Protein AF-A0A537P7Q7-F1 (afdb_monomer)

Mean predicted aligned error: 4.42 Å

pLDDT: mean 92.68, std 4.49, range [73.12, 98.38]

Foldseek 3Di:
DCQFLQNCCVVDPHLLVVLLVLLVQLVVCLVVVQLQSNLVSLLVNCLSDVLSLLLLVLLLVSLQVVCVVVVHDSVCSVVVCVVDVSNVSSNVSNNNSLVVCLVVCCVPPVGSCVVVVCVVVVQFDFDDLVVQLVCLCVDDDPDDDDRALSVLLSVLLVLQLVLLVVCVVVVSPSLSSSSNSLQVVSSRGHSFCSNVSSVSSNSSVVSVQVVQVPDPVSVVCCVPVRNVSNVVSVVCVVVPRRSSD

Nearest PDB structures (foldseek):
  7bvg-assembly1_A  TM=4.709E-01  e=7.388E-01  Mycolicibacterium smegmatis MC2 155
  3waq-assembly1_A  TM=3.427E-01  e=7.026E+00  Nitratidesulfovibrio vulgaris str. Hildenborough

Solvent-accessible surface area (backbone atoms only — not comparable to full-atom values): 12437 Å² total; per-residue (Å²): 101,82,60,25,49,61,20,62,53,58,74,47,102,52,65,42,45,58,47,27,50,28,53,48,48,20,56,52,21,54,74,68,69,35,40,56,58,19,10,56,30,27,10,55,27,4,47,76,35,75,68,34,36,49,49,43,55,24,52,52,45,50,55,48,51,57,41,50,76,69,73,50,62,76,86,52,48,67,60,50,38,71,74,31,63,58,53,41,49,20,55,64,36,9,48,44,21,36,52,52,50,24,50,50,35,28,76,75,74,72,37,52,57,49,82,64,60,54,35,50,83,72,72,37,47,84,56,60,46,66,56,44,42,47,53,18,63,66,59,74,54,92,71,72,90,58,80,43,43,47,30,51,10,35,52,32,47,53,51,43,46,49,48,20,51,51,32,39,74,71,69,36,50,28,61,13,50,36,48,38,52,51,48,50,60,55,33,31,33,40,50,78,29,29,34,54,49,44,67,41,33,47,68,53,51,54,50,52,52,55,60,36,57,70,41,72,67,46,32,56,49,47,67,54,48,27,46,54,39,22,54,55,41,48,50,39,44,76,71,65,41,67,38,73,86

Structure (mmCIF, N/CA/C/O backbone):
data_AF-A0A537P7Q7-F1
#
_entry.id   AF-A0A537P7Q7-F1
#
loop_
_atom_site.group_PDB
_atom_site.id
_atom_site.type_symbol
_atom_site.label_atom_id
_atom_site.label_alt_id
_atom_site.label_comp_id
_atom_site.label_asym_id
_atom_site.label_entity_id
_atom_site.label_seq_id
_atom_site.pdbx_PDB_ins_code
_atom_site.Cartn_x
_atom_site.Cartn_y
_atom_site.Cartn_z
_atom_site.occupancy
_atom_site.B_iso_or_equiv
_atom_site.auth_seq_id
_atom_site.auth_comp_id
_atom_site.auth_asym_id
_atom_site.auth_atom_id
_atom_site.pdbx_PDB_model_num
ATOM 1 N N . LEU A 1 1 ? 10.025 11.056 2.351 1.00 78.50 1 LEU A N 1
ATOM 2 C CA . LEU A 1 1 ? 9.103 11.401 1.246 1.00 78.50 1 LEU A CA 1
ATOM 3 C C . LEU A 1 1 ? 9.723 12.471 0.356 1.00 78.50 1 LEU A C 1
ATOM 5 O O . LEU A 1 1 ? 10.132 12.120 -0.735 1.00 78.50 1 LEU A O 1
ATOM 9 N N . LEU A 1 2 ? 9.902 13.707 0.837 1.00 80.88 2 LEU A N 1
ATOM 10 C CA . LEU A 1 2 ? 10.427 14.814 0.015 1.00 80.88 2 LEU A CA 1
ATOM 11 C C . LEU A 1 2 ? 11.933 14.729 -0.296 1.00 80.88 2 LEU A C 1
ATOM 13 O O . LEU A 1 2 ? 12.332 15.018 -1.412 1.00 80.88 2 LEU A O 1
ATOM 17 N N . CYS A 1 3 ? 12.757 14.269 0.651 1.00 83.00 3 CYS A N 1
ATOM 18 C CA . CYS A 1 3 ? 14.218 14.151 0.472 1.00 83.00 3 CYS A CA 1
ATOM 19 C C . CYS A 1 3 ? 14.700 12.689 0.421 1.00 83.00 3 CYS A C 1
ATOM 21 O O . CYS A 1 3 ? 15.820 12.383 0.817 1.00 83.00 3 CYS A O 1
ATOM 23 N N . GLY A 1 4 ? 13.812 11.760 0.054 1.00 87.62 4 GLY A N 1
ATOM 24 C CA . GLY A 1 4 ? 14.139 10.334 -0.019 1.00 87.62 4 GLY A CA 1
ATOM 25 C C . GLY A 1 4 ? 14.563 9.902 -1.425 1.00 87.62 4 GLY A C 1
ATOM 26 O O . GLY A 1 4 ? 14.278 10.621 -2.378 1.00 87.62 4 GLY A O 1
ATOM 27 N N . PRO A 1 5 ? 15.119 8.686 -1.581 1.00 89.69 5 PRO A N 1
ATOM 28 C CA . PRO A 1 5 ? 15.548 8.125 -2.868 1.00 89.69 5 PRO A CA 1
ATOM 29 C C . PRO A 1 5 ? 14.452 8.049 -3.936 1.00 89.69 5 PRO A C 1
ATOM 31 O O . PRO A 1 5 ? 14.734 7.808 -5.096 1.00 89.69 5 PRO A O 1
ATOM 34 N N . PHE A 1 6 ? 13.189 8.242 -3.587 1.00 91.50 6 PHE A N 1
ATOM 35 C CA . PHE A 1 6 ? 12.079 8.143 -4.528 1.00 91.50 6 PHE A CA 1
ATOM 36 C C . PHE A 1 6 ? 11.215 9.406 -4.524 1.00 91.50 6 PHE A C 1
ATOM 38 O O . PHE A 1 6 ? 10.016 9.343 -4.778 1.00 91.50 6 PHE A O 1
ATOM 45 N N . SER A 1 7 ? 11.806 10.554 -4.176 1.00 90.69 7 SER A N 1
ATOM 46 C CA . SER A 1 7 ? 11.107 11.843 -4.113 1.00 90.69 7 SER A CA 1
ATOM 47 C C . SER A 1 7 ? 10.454 12.227 -5.441 1.00 90.69 7 SER A C 1
ATOM 49 O O . SER A 1 7 ? 9.369 12.795 -5.423 1.00 90.69 7 SER A O 1
ATOM 51 N N . PHE A 1 8 ? 11.050 11.851 -6.578 1.00 89.88 8 PHE A N 1
ATOM 52 C CA . PHE A 1 8 ? 10.521 12.14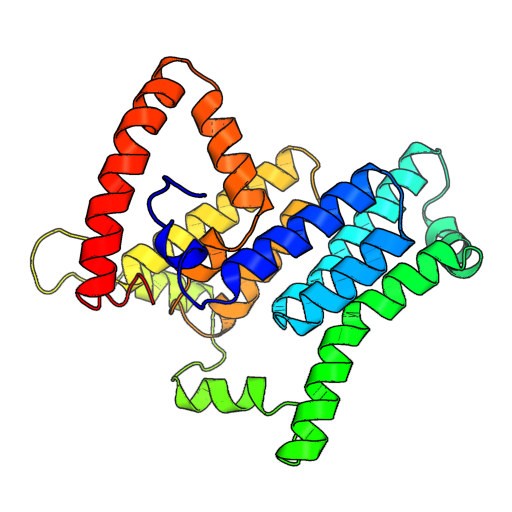2 -7.910 1.00 89.88 8 PHE A CA 1
ATOM 53 C C . PHE A 1 8 ? 9.136 11.523 -8.155 1.00 89.88 8 PHE A C 1
ATOM 55 O O . PHE A 1 8 ? 8.314 12.139 -8.828 1.00 89.88 8 PHE A O 1
ATOM 62 N N . TYR A 1 9 ? 8.805 10.371 -7.549 1.00 89.38 9 TYR A N 1
ATOM 63 C CA . TYR A 1 9 ? 7.431 9.846 -7.592 1.00 89.38 9 TYR A CA 1
ATOM 64 C C . TYR A 1 9 ? 6.427 10.769 -6.893 1.00 89.38 9 TYR A C 1
ATOM 66 O O . TYR A 1 9 ? 5.244 10.744 -7.213 1.00 89.38 9 TYR A O 1
ATOM 74 N N . TYR A 1 10 ? 6.895 11.574 -5.936 1.00 87.94 10 TYR A N 1
ATOM 75 C CA . TYR A 1 10 ? 6.073 12.473 -5.133 1.00 87.94 10 TYR A CA 1
ATOM 76 C C . TYR A 1 10 ? 6.019 13.910 -5.658 1.00 87.94 10 TYR A C 1
ATOM 78 O O . TYR A 1 10 ? 5.146 14.668 -5.243 1.00 87.94 10 TYR A O 1
ATOM 86 N N . THR A 1 11 ? 6.954 14.299 -6.523 1.00 86.81 11 THR A N 1
ATOM 87 C 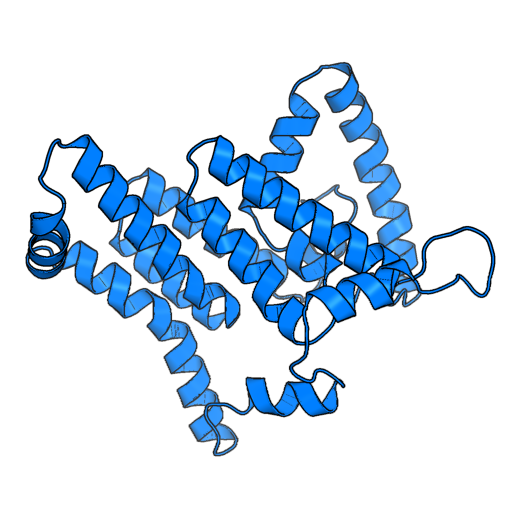CA . THR A 1 11 ? 7.047 15.656 -7.083 1.00 86.81 11 THR A CA 1
ATOM 88 C C . THR A 1 11 ? 6.663 15.732 -8.560 1.00 86.81 11 THR A C 1
ATOM 90 O O . THR A 1 11 ? 6.481 16.828 -9.081 1.00 86.81 11 THR A O 1
ATOM 93 N N . SER A 1 12 ? 6.518 14.591 -9.236 1.00 82.88 12 SER A N 1
ATOM 94 C CA . SER A 1 12 ? 6.020 14.508 -10.614 1.00 82.88 12 SER A CA 1
ATOM 95 C C . SER A 1 12 ? 4.486 14.437 -10.677 1.00 82.88 12 SER A C 1
ATOM 97 O O . SER A 1 12 ? 3.811 14.329 -9.654 1.00 82.88 12 SER A O 1
ATOM 99 N N . VAL A 1 13 ? 3.920 14.477 -11.892 1.00 81.56 13 VAL A N 1
ATOM 100 C CA . VAL A 1 13 ? 2.463 14.436 -12.183 1.00 81.56 13 VAL A CA 1
ATOM 101 C C . VAL A 1 13 ? 1.877 13.019 -12.013 1.00 81.56 13 VAL A C 1
ATOM 103 O O . VAL A 1 13 ? 1.035 12.549 -12.773 1.00 81.56 13 VAL A O 1
ATOM 106 N N . LEU A 1 14 ? 2.387 12.295 -11.027 1.00 85.88 14 LEU A N 1
ATOM 107 C CA . LEU A 1 14 ? 2.051 10.921 -10.712 1.00 85.88 14 LEU A CA 1
ATOM 108 C C . LEU A 1 14 ? 0.973 10.866 -9.610 1.00 85.88 14 LEU A C 1
ATOM 110 O O . LEU A 1 14 ? 0.748 11.832 -8.885 1.00 85.88 14 LEU A O 1
ATOM 114 N N . TRP A 1 15 ? 0.270 9.735 -9.491 1.00 87.75 15 TRP A N 1
ATOM 115 C CA . TRP A 1 15 ? -0.859 9.561 -8.553 1.00 87.75 15 TRP A CA 1
ATOM 116 C C . TRP A 1 15 ? -0.417 9.143 -7.139 1.00 87.75 15 TRP A C 1
ATOM 118 O O . TRP A 1 15 ? -1.209 9.118 -6.196 1.00 87.75 15 TRP A O 1
ATOM 128 N N . GLU A 1 16 ? 0.861 8.820 -6.980 1.00 90.75 16 GLU A N 1
ATOM 129 C CA . GLU A 1 16 ? 1.536 8.380 -5.765 1.00 90.75 16 GLU A CA 1
ATOM 130 C C . GLU A 1 16 ? 1.375 9.347 -4.574 1.00 90.75 16 GLU A C 1
ATOM 132 O O . GLU A 1 16 ? 1.041 8.858 -3.489 1.00 90.75 16 GLU A O 1
ATOM 137 N N . PRO A 1 17 ? 1.530 10.685 -4.717 1.00 92.25 17 PRO A N 1
ATOM 138 C CA . PRO A 1 17 ? 1.297 11.619 -3.616 1.00 92.25 17 PRO A CA 1
ATOM 139 C C . PRO A 1 17 ? -0.143 11.556 -3.108 1.00 92.25 17 PRO A C 1
ATOM 141 O O . PRO A 1 17 ? -0.367 11.498 -1.897 1.00 92.25 17 PRO A O 1
ATOM 144 N N . LEU A 1 18 ? -1.120 11.518 -4.023 1.00 93.62 18 LEU A N 1
ATOM 145 C CA . LEU A 1 18 ? -2.535 11.444 -3.666 1.00 93.62 18 LEU A CA 1
ATOM 146 C C . LEU A 1 18 ? -2.850 10.118 -2.967 1.00 93.62 18 LEU A C 1
ATOM 148 O O . LEU A 1 18 ? -3.528 10.105 -1.941 1.00 93.62 18 LEU A O 1
ATOM 152 N N . PHE A 1 19 ? -2.317 9.008 -3.479 1.00 94.00 19 PHE A N 1
ATOM 153 C CA . PHE A 1 19 ? -2.499 7.689 -2.880 1.00 94.00 19 PHE A CA 1
ATOM 154 C C . PHE A 1 19 ? -1.919 7.617 -1.456 1.00 94.00 19 PHE A C 1
ATOM 156 O O . PHE A 1 19 ? -2.590 7.133 -0.539 1.00 94.00 19 PHE A O 1
ATOM 163 N N . VAL A 1 20 ? -0.712 8.150 -1.233 1.00 94.44 20 VAL A N 1
ATOM 164 C CA . VAL A 1 20 ? -0.082 8.209 0.099 1.00 94.44 20 VAL A CA 1
ATOM 165 C C . VAL A 1 20 ? -0.859 9.115 1.053 1.00 94.44 20 VAL A C 1
ATOM 167 O O . VAL A 1 20 ? -1.074 8.735 2.210 1.00 94.44 20 VAL A O 1
ATOM 170 N N . LEU A 1 21 ? -1.313 10.280 0.582 1.00 95.12 21 LEU A N 1
ATOM 171 C CA . LEU A 1 21 ? -2.133 11.207 1.361 1.00 95.12 21 LEU A CA 1
ATOM 172 C C . LEU A 1 21 ? -3.435 10.540 1.814 1.00 95.12 21 LEU A C 1
ATOM 174 O O . LEU A 1 21 ? -3.704 10.477 3.012 1.00 95.12 21 LEU A O 1
ATOM 178 N N . LEU A 1 22 ? -4.207 9.989 0.875 1.00 96.62 22 LEU A N 1
ATOM 179 C CA . LEU A 1 22 ? -5.500 9.367 1.157 1.00 96.62 22 LEU A CA 1
ATOM 180 C C . LEU A 1 22 ? -5.354 8.143 2.067 1.00 96.62 22 LEU A C 1
ATOM 182 O O . LEU A 1 22 ? -6.105 8.009 3.030 1.00 96.62 22 LEU A O 1
ATOM 186 N N . THR A 1 23 ? -4.337 7.304 1.846 1.00 96.69 23 THR A N 1
ATOM 187 C CA . THR A 1 23 ? -4.025 6.174 2.740 1.00 96.69 23 THR A CA 1
ATOM 188 C C . THR A 1 23 ? -3.738 6.661 4.164 1.00 96.69 23 THR A C 1
ATOM 190 O O . THR A 1 23 ? -4.248 6.104 5.139 1.00 96.69 23 THR A O 1
ATOM 193 N N . SER A 1 24 ? -2.961 7.739 4.302 1.00 96.19 24 SER A N 1
ATOM 194 C CA . SER A 1 24 ? -2.653 8.346 5.603 1.00 96.19 24 SER A CA 1
ATOM 195 C C . SER A 1 24 ? -3.902 8.932 6.268 1.00 96.19 24 SER A C 1
ATOM 197 O O . SER A 1 24 ? -4.099 8.737 7.469 1.00 96.19 24 SER A O 1
ATOM 199 N N . CYS A 1 25 ? -4.779 9.590 5.502 1.00 97.06 25 CYS A N 1
ATOM 200 C CA . CYS A 1 25 ? -6.069 10.092 5.976 1.00 97.06 25 CYS A CA 1
ATOM 201 C C . CYS A 1 25 ? -6.960 8.963 6.504 1.00 97.06 25 CYS A C 1
ATOM 203 O O . CYS A 1 25 ? -7.517 9.105 7.593 1.00 97.06 25 CYS A O 1
ATOM 205 N N . VAL A 1 26 ? -7.041 7.827 5.799 1.00 97.12 26 VAL A N 1
ATOM 206 C CA . VAL A 1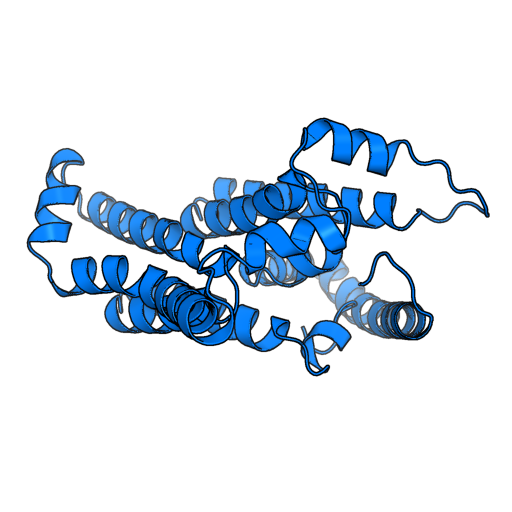 26 ? -7.813 6.660 6.254 1.00 97.12 26 VAL A CA 1
ATOM 207 C C . VAL A 1 26 ? -7.281 6.153 7.592 1.00 97.12 26 VAL A C 1
ATOM 209 O O . VAL A 1 26 ? -8.035 6.084 8.562 1.00 97.12 26 VAL A O 1
ATOM 212 N N . PHE A 1 27 ? -5.982 5.855 7.699 1.00 96.38 27 PHE A N 1
ATOM 213 C CA . PHE A 1 27 ? -5.423 5.334 8.951 1.00 96.38 27 PHE A CA 1
ATOM 214 C C . PHE A 1 27 ? -5.497 6.343 10.105 1.00 96.38 27 PHE A C 1
ATOM 216 O O . PHE A 1 27 ? -5.734 5.950 11.251 1.00 96.38 27 PHE A O 1
ATOM 223 N N . LEU A 1 28 ? -5.366 7.644 9.828 1.00 96.62 28 LEU A N 1
ATOM 224 C CA . LEU A 1 28 ? -5.567 8.695 10.825 1.00 96.62 28 LEU A CA 1
ATOM 225 C C . LEU A 1 28 ? -7.026 8.752 11.305 1.00 96.62 28 LEU A C 1
ATOM 227 O O . LEU A 1 28 ? -7.269 8.848 12.510 1.00 96.62 28 LEU A O 1
ATOM 231 N N . ALA A 1 29 ? -7.993 8.667 10.390 1.00 96.38 29 ALA A N 1
ATOM 232 C CA . ALA A 1 29 ? -9.417 8.651 10.711 1.00 96.38 29 ALA A CA 1
ATOM 233 C C . ALA A 1 29 ? -9.804 7.398 11.514 1.00 96.38 29 ALA A C 1
ATOM 235 O O . ALA A 1 29 ? -10.488 7.512 12.534 1.00 96.38 29 ALA A O 1
ATOM 236 N N . LEU A 1 30 ? -9.275 6.228 11.137 1.00 95.19 30 LEU A N 1
ATOM 237 C CA . LEU A 1 30 ? -9.429 4.975 11.884 1.00 95.19 30 LEU A CA 1
ATOM 238 C C . LEU A 1 30 ? -8.832 5.073 13.295 1.00 95.19 30 LEU A C 1
ATOM 240 O O . LEU A 1 30 ? -9.459 4.638 14.262 1.00 95.19 30 LEU A O 1
ATOM 244 N N . LYS A 1 31 ? -7.659 5.703 13.451 1.00 94.00 31 LYS A N 1
ATOM 245 C CA . LYS A 1 31 ? -7.056 5.961 14.770 1.00 94.00 31 LYS A CA 1
ATOM 246 C C . LYS A 1 31 ? -7.932 6.879 15.630 1.00 94.00 31 LYS A C 1
ATOM 248 O O . LYS A 1 31 ? -8.041 6.663 16.834 1.00 94.00 31 LYS A O 1
ATOM 253 N N . ARG A 1 32 ? -8.582 7.872 15.015 1.00 94.31 32 ARG A N 1
ATOM 254 C CA . ARG A 1 32 ? -9.532 8.797 15.663 1.00 94.31 32 ARG A CA 1
ATOM 255 C C . ARG A 1 32 ? -10.944 8.218 15.832 1.00 94.31 32 ARG A C 1
ATOM 257 O O . ARG A 1 32 ? -11.812 8.925 16.333 1.00 94.31 32 ARG A O 1
ATOM 264 N N . LYS A 1 33 ? -11.187 6.964 15.427 1.00 91.88 33 LYS A N 1
ATOM 265 C CA . LYS A 1 33 ? -12.509 6.306 15.435 1.00 91.88 33 LYS A CA 1
ATOM 266 C C . LYS A 1 33 ? -13.581 7.058 14.631 1.00 91.88 33 LYS A C 1
ATOM 268 O O . LYS A 1 33 ? -14.774 6.885 14.870 1.00 91.88 33 LYS A O 1
ATOM 273 N N . ASN A 1 34 ? -13.167 7.885 13.671 1.00 94.44 34 ASN A N 1
ATOM 274 C CA . ASN A 1 34 ? -14.075 8.575 12.765 1.00 94.44 34 ASN A CA 1
ATOM 275 C C . ASN A 1 34 ? -14.258 7.731 11.498 1.00 94.44 34 ASN A C 1
ATOM 277 O O . ASN A 1 34 ? -13.548 7.901 10.506 1.00 94.44 34 ASN A O 1
ATOM 281 N N . TYR A 1 35 ? -15.202 6.793 11.560 1.00 93.56 35 TYR A N 1
ATOM 282 C CA . TYR A 1 35 ? -15.457 5.841 10.479 1.00 93.56 35 TYR A CA 1
ATOM 283 C C . TYR A 1 35 ? -16.046 6.492 9.225 1.00 93.56 35 TYR A C 1
ATOM 285 O O . TYR A 1 35 ? -15.755 6.036 8.125 1.00 93.56 35 TYR A O 1
ATOM 293 N N . LEU A 1 36 ? -16.791 7.592 9.363 1.00 93.31 36 LEU A N 1
ATOM 294 C CA . LEU A 1 36 ? -17.331 8.320 8.215 1.00 93.31 36 LEU A CA 1
ATOM 295 C C . LEU A 1 36 ? -16.209 8.964 7.392 1.00 93.31 36 LEU A C 1
ATOM 297 O O . LEU A 1 36 ? -16.146 8.776 6.179 1.00 93.31 36 LEU A O 1
ATOM 301 N N . ALA A 1 37 ? -15.281 9.658 8.060 1.00 94.81 37 ALA A N 1
ATOM 302 C CA . ALA A 1 37 ? -14.104 10.218 7.398 1.00 94.81 37 ALA A CA 1
ATOM 303 C C . ALA A 1 37 ? -13.229 9.114 6.783 1.00 94.81 37 ALA A C 1
ATOM 305 O O . ALA A 1 37 ? -12.773 9.259 5.651 1.00 94.81 37 ALA A O 1
ATOM 306 N N . ALA A 1 38 ? -13.052 7.987 7.487 1.00 95.69 38 ALA A N 1
ATOM 307 C CA . ALA A 1 38 ? -12.332 6.833 6.952 1.00 95.69 38 ALA A CA 1
ATOM 308 C C . ALA A 1 38 ? -13.009 6.276 5.690 1.00 95.69 38 ALA A C 1
ATOM 310 O O . ALA A 1 38 ? -12.318 6.000 4.714 1.00 95.69 38 ALA A O 1
ATOM 311 N N . GLY A 1 39 ? -14.340 6.167 5.679 1.00 95.00 39 GLY A N 1
ATOM 312 C CA . GLY A 1 39 ? -15.122 5.735 4.523 1.00 95.00 39 GLY A CA 1
ATOM 313 C C . GLY A 1 39 ? -14.948 6.664 3.322 1.00 95.00 39 GLY A C 1
ATOM 314 O O . GLY A 1 39 ? -14.567 6.202 2.252 1.00 95.00 39 GLY A O 1
ATOM 315 N N . ILE A 1 40 ? -15.137 7.976 3.502 1.00 95.50 40 ILE A N 1
ATOM 316 C CA . ILE A 1 40 ? -14.984 8.967 2.421 1.00 95.50 40 ILE A CA 1
ATOM 317 C C . ILE A 1 40 ? -13.554 8.954 1.863 1.00 95.50 40 ILE A C 1
ATOM 319 O O . ILE A 1 40 ? -13.361 8.895 0.649 1.00 95.50 40 ILE A O 1
ATOM 323 N N . SER A 1 41 ? -12.537 8.954 2.732 1.00 96.75 41 SER A N 1
ATOM 324 C CA . SER A 1 41 ? -11.141 8.852 2.289 1.00 96.75 41 SER A CA 1
ATOM 325 C C . SER A 1 41 ? -10.853 7.523 1.582 1.00 96.75 41 SER A C 1
ATOM 327 O O . SER A 1 41 ? -10.096 7.515 0.616 1.00 96.75 41 SER A O 1
ATOM 329 N N . SER A 1 42 ? -11.477 6.419 2.007 1.00 95.94 42 SER A N 1
ATOM 330 C CA . SER A 1 42 ? -11.340 5.108 1.354 1.00 95.94 42 SER A CA 1
ATOM 331 C C . SER A 1 42 ? -12.000 5.080 -0.023 1.00 95.94 42 SER A C 1
ATOM 333 O O . SER A 1 42 ? -11.425 4.532 -0.960 1.00 95.94 42 SER A O 1
ATOM 335 N N . ALA A 1 43 ? -13.159 5.727 -0.176 1.00 96.12 43 ALA A N 1
ATOM 336 C CA . ALA A 1 43 ? -13.831 5.874 -1.460 1.00 96.12 43 ALA A CA 1
ATOM 337 C C . ALA A 1 43 ? -12.924 6.607 -2.458 1.00 96.12 43 ALA A C 1
ATOM 339 O O . ALA A 1 43 ? -12.631 6.075 -3.526 1.00 96.12 43 ALA A O 1
ATOM 340 N N . LEU A 1 44 ? -12.381 7.766 -2.070 1.00 96.19 44 LEU A N 1
ATOM 341 C CA . LEU A 1 44 ? -11.425 8.513 -2.895 1.00 96.19 44 LEU A CA 1
ATOM 342 C C . LEU A 1 44 ? -10.153 7.700 -3.186 1.00 96.19 44 LEU A C 1
ATOM 344 O O . LEU A 1 44 ? -9.650 7.723 -4.307 1.00 96.19 44 LEU A O 1
ATOM 348 N N . LEU A 1 45 ? -9.648 6.945 -2.203 1.00 96.12 45 LEU A N 1
ATOM 349 C CA . LEU A 1 45 ? -8.468 6.092 -2.371 1.00 96.12 45 LEU A CA 1
ATOM 350 C C . LEU A 1 45 ? -8.708 4.992 -3.416 1.00 96.12 45 LEU A C 1
ATOM 352 O O . LEU A 1 45 ? -7.841 4.743 -4.252 1.00 96.12 45 LEU A O 1
ATOM 356 N N . SER A 1 46 ? -9.885 4.358 -3.382 1.00 95.44 46 SER A N 1
ATOM 357 C CA . SER A 1 46 ? -10.285 3.322 -4.343 1.00 95.44 46 SER A CA 1
ATOM 358 C C . SER A 1 46 ? -10.516 3.869 -5.757 1.00 95.44 46 SER A C 1
ATOM 360 O O . SER A 1 46 ? -10.274 3.154 -6.725 1.00 95.44 46 SER A O 1
ATOM 362 N N . ALA A 1 47 ? -10.924 5.138 -5.881 1.00 92.75 47 ALA A N 1
ATOM 363 C CA . ALA A 1 47 ? -11.020 5.829 -7.167 1.00 92.75 47 ALA A CA 1
ATOM 364 C C . ALA A 1 47 ? -9.634 6.164 -7.741 1.00 92.75 47 ALA A C 1
ATOM 366 O O . ALA A 1 47 ? -9.421 6.048 -8.942 1.00 92.75 47 ALA A O 1
ATOM 367 N N . ALA A 1 48 ? -8.679 6.555 -6.887 1.00 91.25 48 ALA A N 1
ATOM 368 C CA . ALA A 1 48 ? -7.327 6.899 -7.322 1.00 91.25 48 ALA A CA 1
ATOM 369 C C . ALA A 1 48 ? -6.559 5.681 -7.860 1.00 91.25 48 ALA A C 1
ATOM 371 O O . ALA A 1 48 ? -5.794 5.804 -8.816 1.00 91.25 48 ALA A O 1
ATOM 372 N N . ARG A 1 49 ? -6.731 4.503 -7.237 1.00 89.75 49 ARG A N 1
ATOM 373 C CA . ARG A 1 49 ? -6.103 3.244 -7.668 1.00 89.75 49 ARG A CA 1
ATOM 374 C C . ARG A 1 49 ? -6.968 2.030 -7.310 1.00 89.75 49 ARG A C 1
ATOM 376 O O . ARG A 1 49 ? -7.398 1.946 -6.159 1.00 89.75 49 ARG A O 1
ATOM 383 N N . PRO A 1 50 ? -7.077 1.007 -8.187 1.00 90.56 50 PRO A N 1
ATOM 384 C CA . PRO A 1 50 ? -7.820 -0.222 -7.884 1.00 90.56 50 PRO A CA 1
ATOM 385 C C . PRO A 1 50 ? -7.375 -0.917 -6.591 1.00 90.56 50 PRO A C 1
ATOM 387 O O . PRO A 1 50 ? -8.209 -1.350 -5.807 1.00 90.56 50 PRO A O 1
ATOM 390 N N . VAL A 1 51 ? -6.066 -0.943 -6.306 1.00 92.31 51 VAL A N 1
ATOM 391 C CA . VAL A 1 51 ? -5.496 -1.503 -5.061 1.00 92.31 51 VAL A CA 1
ATOM 392 C C . VAL A 1 51 ? -6.047 -0.816 -3.802 1.00 92.31 51 VAL A C 1
ATOM 394 O O . VAL A 1 51 ? -6.145 -1.439 -2.745 1.00 92.31 51 VAL A O 1
ATOM 397 N N . GLY A 1 52 ? -6.449 0.454 -3.909 1.00 93.69 52 GLY A N 1
ATOM 398 C CA . GLY A 1 52 ? -7.028 1.228 -2.816 1.00 93.69 52 GLY A CA 1
ATOM 399 C C . GLY A 1 52 ? -8.290 0.600 -2.225 1.00 93.69 52 GLY A C 1
ATOM 400 O O . GLY A 1 52 ? -8.545 0.783 -1.039 1.00 93.69 52 GLY A O 1
ATOM 401 N N . VAL A 1 53 ? -9.031 -0.208 -2.996 1.00 95.44 53 VAL A N 1
ATOM 402 C CA . VAL A 1 53 ? -10.243 -0.898 -2.520 1.00 95.44 53 VAL A CA 1
ATOM 403 C C . VAL A 1 53 ? -9.973 -1.803 -1.314 1.00 95.44 53 VAL A C 1
ATOM 405 O O . VAL A 1 53 ? -10.811 -1.921 -0.422 1.00 95.44 53 VAL A O 1
ATOM 408 N N . PHE A 1 54 ? -8.776 -2.390 -1.227 1.00 96.38 54 PHE A N 1
ATOM 409 C CA . PHE A 1 54 ? -8.414 -3.320 -0.157 1.00 96.38 54 PHE A CA 1
ATOM 410 C C . PHE A 1 54 ? -8.267 -2.661 1.215 1.00 96.38 54 PHE A C 1
ATOM 412 O O . PHE A 1 54 ? -8.223 -3.362 2.228 1.00 96.38 54 PHE A O 1
ATOM 419 N N . ILE A 1 55 ? -8.255 -1.326 1.285 1.00 96.44 55 ILE A N 1
ATOM 420 C CA . ILE A 1 55 ? -8.273 -0.603 2.559 1.00 96.44 55 ILE A CA 1
ATOM 421 C C . ILE A 1 55 ? -9.538 -0.914 3.379 1.00 96.44 55 ILE A C 1
ATOM 423 O O . ILE A 1 55 ? -9.526 -0.792 4.606 1.00 96.44 55 ILE A O 1
ATOM 427 N N . VAL A 1 56 ? -10.611 -1.394 2.731 1.00 96.38 56 VAL A N 1
ATOM 428 C CA . VAL A 1 56 ? -11.825 -1.865 3.410 1.00 96.38 56 VAL A CA 1
ATOM 429 C C . VAL A 1 56 ? -11.507 -2.955 4.435 1.00 96.38 56 VAL A C 1
ATOM 431 O O . VAL A 1 56 ? -12.049 -2.936 5.540 1.00 96.38 56 VAL A O 1
ATOM 434 N N . PHE A 1 57 ? -10.562 -3.853 4.137 1.00 96.19 57 PHE A N 1
ATOM 435 C CA . PHE A 1 57 ? -10.154 -4.899 5.072 1.00 96.19 57 PHE A CA 1
ATOM 436 C C . PHE A 1 57 ? -9.456 -4.313 6.296 1.00 96.19 57 PHE A C 1
ATOM 438 O O . PHE A 1 57 ? -9.737 -4.732 7.416 1.00 96.19 57 PHE A O 1
ATOM 445 N N . ALA A 1 58 ? -8.609 -3.298 6.110 1.00 95.62 58 ALA A N 1
ATOM 446 C CA . ALA A 1 58 ? -7.973 -2.599 7.222 1.00 95.62 58 ALA A CA 1
ATOM 447 C C . ALA A 1 58 ? -9.010 -1.917 8.131 1.00 95.62 58 ALA A C 1
ATOM 449 O O . ALA A 1 58 ? -8.905 -1.983 9.358 1.00 95.62 58 ALA A O 1
ATOM 450 N N . THR A 1 59 ? -10.045 -1.327 7.529 1.00 95.31 59 THR A N 1
ATOM 451 C CA . THR A 1 59 ? -11.182 -0.728 8.237 1.00 95.31 59 THR A CA 1
ATOM 452 C C . THR A 1 59 ? -11.959 -1.772 9.044 1.00 95.31 59 THR A C 1
ATOM 454 O O . THR A 1 59 ? -12.171 -1.583 10.243 1.00 95.31 59 THR A O 1
ATOM 457 N N . VAL A 1 60 ? -12.322 -2.905 8.433 1.00 95.88 60 VAL A N 1
ATOM 458 C CA . VAL A 1 60 ? -13.052 -3.999 9.102 1.00 95.88 60 VAL A CA 1
ATOM 459 C C . VAL A 1 60 ? -12.228 -4.612 10.234 1.00 95.88 60 VAL A C 1
ATOM 461 O O . VAL A 1 60 ? -12.755 -4.819 11.328 1.00 95.88 60 VAL A O 1
ATOM 464 N N . ILE A 1 61 ? -10.930 -4.845 10.016 1.00 95.56 61 ILE A N 1
ATOM 465 C CA . ILE A 1 61 ? -10.017 -5.346 11.051 1.00 95.56 61 ILE A CA 1
ATOM 466 C C . ILE A 1 61 ? -9.988 -4.382 12.236 1.00 95.56 61 ILE A C 1
ATOM 468 O O . ILE A 1 61 ? -10.138 -4.822 13.374 1.00 95.56 61 ILE A O 1
ATOM 472 N N . ARG A 1 62 ? -9.886 -3.067 12.001 1.00 94.94 62 ARG A N 1
ATOM 473 C CA . ARG A 1 62 ? -9.878 -2.093 13.100 1.00 94.94 62 ARG A CA 1
ATOM 474 C C . ARG A 1 62 ? -11.205 -2.057 13.862 1.00 94.94 62 ARG A C 1
ATOM 476 O O . ARG A 1 62 ? -11.199 -1.982 15.091 1.00 94.94 62 ARG A O 1
ATOM 483 N N . MET A 1 63 ? -12.336 -2.150 13.160 1.00 94.19 63 MET A N 1
ATOM 484 C CA . MET A 1 63 ? -13.656 -2.269 13.794 1.00 94.19 63 MET A CA 1
ATOM 485 C C . MET A 1 63 ? -13.747 -3.528 14.668 1.00 94.19 63 MET A C 1
ATOM 487 O O . MET A 1 63 ? -14.350 -3.497 15.746 1.00 94.19 63 MET A O 1
ATOM 491 N N . PHE A 1 64 ? -13.153 -4.634 14.214 1.00 94.38 64 PHE A N 1
ATOM 492 C CA . PHE A 1 64 ? -13.114 -5.897 14.943 1.00 94.38 64 PHE A CA 1
ATOM 493 C C . PHE A 1 64 ? -12.193 -5.841 16.169 1.00 94.38 64 PHE A C 1
ATOM 495 O O . PHE A 1 64 ? -12.594 -6.275 17.249 1.00 94.38 64 PHE A O 1
ATOM 502 N N . GLU A 1 65 ? -11.003 -5.251 16.045 1.00 92.94 65 GLU A N 1
ATOM 503 C CA . GLU A 1 65 ? -10.100 -4.991 17.173 1.00 92.94 65 GLU A CA 1
ATOM 504 C C . GLU A 1 65 ? -10.800 -4.159 18.251 1.00 92.94 65 GLU A C 1
ATOM 506 O O . GLU A 1 65 ? -10.839 -4.566 19.408 1.00 92.94 65 GLU A O 1
ATOM 511 N N . GLU A 1 66 ? -11.466 -3.061 17.876 1.00 91.56 66 GLU A N 1
ATOM 512 C CA . GLU A 1 66 ? -12.233 -2.252 18.829 1.00 91.56 66 GLU A CA 1
ATOM 513 C C . GLU A 1 66 ? -13.393 -3.045 19.461 1.00 91.56 66 GLU A C 1
ATOM 515 O O . GLU A 1 66 ? -13.773 -2.824 20.614 1.00 91.56 66 GLU A O 1
ATOM 520 N N . HIS A 1 67 ? -14.010 -3.962 18.715 1.00 91.44 67 HIS A N 1
ATOM 521 C CA . HIS A 1 67 ? -15.039 -4.841 19.260 1.00 91.44 67 HIS A CA 1
ATOM 522 C C . HIS A 1 67 ? -14.475 -5.785 20.330 1.00 91.44 67 HIS A C 1
ATOM 524 O O . HIS A 1 67 ? -15.104 -5.951 21.378 1.00 91.44 67 HIS A O 1
ATOM 530 N N . ARG A 1 68 ? -13.282 -6.340 20.096 1.00 91.62 68 ARG A N 1
ATOM 531 C CA . ARG A 1 68 ? -12.559 -7.199 21.042 1.00 91.62 68 ARG A CA 1
ATOM 532 C C . ARG A 1 68 ? -12.041 -6.439 22.261 1.00 91.62 68 ARG A C 1
ATOM 534 O O . ARG A 1 68 ? -12.207 -6.931 23.369 1.00 91.62 68 ARG A O 1
ATOM 541 N N . GLU A 1 69 ? -11.495 -5.236 22.078 1.00 91.06 69 GLU A N 1
ATOM 542 C CA . GLU A 1 69 ? -11.023 -4.354 23.162 1.00 91.06 69 GLU A CA 1
ATOM 543 C C . GLU A 1 69 ? -12.142 -4.034 24.172 1.00 91.06 69 GLU A C 1
ATOM 545 O O . GLU A 1 69 ? -11.884 -3.853 25.357 1.00 91.06 69 GLU A O 1
ATOM 550 N N . ARG A 1 70 ? -13.407 -4.014 23.726 1.00 89.12 70 ARG A N 1
ATOM 551 C CA . ARG A 1 70 ? -14.590 -3.810 24.583 1.00 89.12 70 ARG A CA 1
ATOM 552 C C . ARG A 1 70 ? -15.117 -5.095 25.244 1.00 89.12 70 ARG A C 1
ATOM 554 O O . ARG A 1 70 ? -16.225 -5.075 25.773 1.00 89.12 70 ARG A O 1
ATOM 561 N N . GLY A 1 71 ? -14.391 -6.212 25.157 1.00 88.06 71 GLY A N 1
ATOM 562 C CA . GLY A 1 71 ? -14.763 -7.491 25.776 1.00 88.06 71 GLY A CA 1
ATOM 563 C C . GLY A 1 71 ? -15.989 -8.175 25.160 1.00 88.06 71 GLY A C 1
ATOM 564 O O . GLY A 1 71 ? -16.605 -9.026 25.795 1.00 88.06 71 GLY A O 1
ATOM 565 N N . ARG A 1 72 ? -16.390 -7.799 23.939 1.00 87.81 72 ARG A N 1
ATOM 566 C CA . ARG A 1 72 ? -17.608 -8.326 23.308 1.00 87.81 72 ARG A CA 1
ATOM 567 C C . ARG A 1 72 ? -17.352 -9.658 22.584 1.00 87.81 72 ARG A C 1
ATOM 569 O O . ARG A 1 72 ? -16.258 -9.867 22.049 1.00 87.81 72 ARG A O 1
ATOM 576 N N . PRO A 1 73 ? -18.351 -10.561 22.530 1.00 89.38 73 PRO A N 1
ATOM 577 C CA . PRO A 1 73 ? -18.201 -11.857 21.877 1.00 89.38 73 PRO A CA 1
ATOM 578 C C . PRO A 1 73 ? -18.089 -11.706 20.355 1.00 89.38 73 PRO A C 1
ATOM 580 O O . PRO A 1 73 ? -18.843 -10.947 19.747 1.00 89.38 73 PRO A O 1
ATOM 583 N N . VAL A 1 74 ? -17.206 -12.496 19.732 1.00 88.56 74 VAL A N 1
ATOM 584 C CA . VAL A 1 74 ? -16.923 -12.490 18.275 1.00 88.56 74 VAL A CA 1
ATOM 585 C C . VAL A 1 74 ? -18.189 -12.559 17.433 1.00 88.56 74 VAL A C 1
ATOM 587 O O . VAL A 1 74 ? -18.355 -11.792 16.490 1.00 88.56 74 VAL A O 1
ATOM 590 N N . LEU A 1 75 ? -19.102 -13.449 17.817 1.00 88.88 75 LEU A N 1
ATOM 591 C CA . LEU A 1 75 ? -20.358 -13.714 17.114 1.00 88.88 75 LEU A CA 1
ATOM 592 C C . LEU A 1 75 ? -21.293 -12.495 17.079 1.00 88.88 75 LEU A C 1
ATOM 594 O O . LEU A 1 75 ? -22.167 -12.410 16.223 1.00 88.88 75 LEU A O 1
ATOM 598 N N . SER A 1 76 ? -21.102 -11.518 17.973 1.00 89.94 76 SER A N 1
ATOM 599 C CA . SER A 1 76 ? -21.904 -10.289 17.996 1.00 89.94 76 SER A CA 1
AT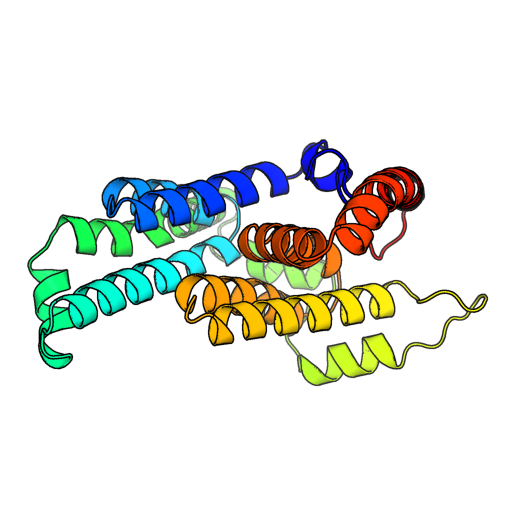OM 600 C C . SER A 1 76 ? -21.377 -9.190 17.066 1.00 89.94 76 SER A C 1
ATOM 602 O O . SER A 1 76 ? -22.034 -8.157 16.905 1.00 89.94 76 SER A O 1
ATOM 604 N N . PHE A 1 77 ? -20.213 -9.387 16.435 1.00 90.81 77 PHE A N 1
ATOM 605 C CA . PHE A 1 77 ? -19.613 -8.397 15.543 1.00 90.81 77 PHE A CA 1
ATOM 606 C C . PHE A 1 77 ? -20.484 -8.076 14.314 1.00 90.81 77 PHE A C 1
ATOM 608 O O . PHE A 1 77 ? -20.789 -6.894 14.137 1.00 90.81 77 PHE A O 1
ATOM 615 N N . PRO A 1 78 ? -20.977 -9.056 13.524 1.00 90.75 78 PRO A N 1
ATOM 616 C CA . PRO A 1 78 ? -21.801 -8.764 12.347 1.00 90.75 78 PRO A CA 1
ATOM 617 C C . PRO A 1 78 ? -23.083 -8.011 12.716 1.00 90.75 78 PRO A C 1
ATOM 619 O O . PRO A 1 78 ? -23.420 -7.000 12.103 1.00 90.75 78 PRO A O 1
ATOM 622 N N . ARG A 1 79 ? -23.746 -8.436 13.801 1.00 89.94 79 ARG A N 1
ATOM 623 C CA . ARG A 1 79 ? -24.944 -7.769 14.327 1.00 89.94 79 ARG A CA 1
ATOM 624 C C . ARG A 1 79 ? -24.664 -6.308 14.690 1.00 89.94 79 ARG A C 1
ATOM 626 O O . ARG A 1 79 ? -25.480 -5.441 14.400 1.00 89.94 79 ARG A O 1
ATOM 633 N N . ARG A 1 80 ? -23.508 -6.011 15.292 1.00 89.31 80 ARG A N 1
ATOM 634 C CA . ARG A 1 80 ? -23.106 -4.634 15.621 1.00 89.31 80 ARG A CA 1
ATOM 635 C C . ARG A 1 80 ? -22.886 -3.787 14.371 1.00 89.31 80 ARG A C 1
ATOM 637 O O . ARG A 1 80 ? -23.291 -2.632 14.387 1.00 89.31 80 ARG A O 1
ATOM 644 N N . VAL A 1 81 ? -22.227 -4.329 13.348 1.00 90.56 81 VAL A N 1
ATOM 645 C CA . VAL A 1 81 ? -21.983 -3.607 12.089 1.00 90.56 81 VAL A CA 1
ATOM 646 C C . VAL A 1 81 ? -23.311 -3.255 11.418 1.00 90.56 81 VAL A C 1
ATOM 648 O O . VAL A 1 81 ? -23.495 -2.112 11.023 1.00 90.56 81 VAL A O 1
ATOM 651 N N . LEU A 1 82 ? -24.266 -4.189 11.389 1.00 90.69 82 LEU A N 1
ATOM 652 C CA . LEU A 1 82 ? -25.603 -3.961 10.827 1.00 90.69 82 LEU A CA 1
ATOM 653 C C . LEU A 1 82 ? -26.431 -2.940 11.627 1.00 90.69 82 LEU A C 1
ATOM 655 O O . LEU A 1 82 ? -27.145 -2.134 11.042 1.00 90.69 82 LEU A O 1
ATOM 659 N N . LEU A 1 83 ? -26.323 -2.942 12.959 1.00 91.00 83 LEU A N 1
ATOM 660 C CA . LEU A 1 83 ? -27.041 -2.006 13.839 1.00 91.00 83 LEU A CA 1
ATOM 661 C C . LEU A 1 83 ? -26.427 -0.596 13.883 1.00 91.00 83 LEU A C 1
ATOM 663 O O . LEU A 1 83 ? -27.021 0.312 14.463 1.00 91.00 83 LEU A O 1
ATOM 667 N N . ARG A 1 84 ? -25.215 -0.411 13.352 1.00 90.31 84 ARG A N 1
ATOM 668 C CA . ARG A 1 84 ? -24.469 0.851 13.407 1.00 90.31 84 ARG A CA 1
ATOM 669 C C . ARG A 1 84 ? -24.310 1.414 11.995 1.00 90.31 84 ARG A C 1
ATOM 671 O O . ARG A 1 84 ? -23.369 1.024 11.299 1.00 90.31 84 ARG A O 1
ATOM 678 N N . PRO A 1 85 ? -25.195 2.336 11.567 1.00 89.38 85 PRO A N 1
ATOM 679 C CA . PRO A 1 85 ? -25.183 2.845 10.198 1.00 89.38 85 PRO A CA 1
ATOM 680 C C . PRO A 1 85 ? -23.859 3.537 9.854 1.00 89.38 85 PRO A C 1
ATOM 682 O O . PRO A 1 85 ? -23.399 3.437 8.725 1.00 89.38 85 PRO A O 1
ATOM 685 N N . ASP A 1 86 ? -23.189 4.149 10.835 1.00 88.44 86 ASP A N 1
ATOM 686 C CA . ASP A 1 86 ? -21.855 4.739 10.696 1.00 88.44 86 ASP A CA 1
ATOM 687 C C . ASP A 1 86 ? -20.796 3.729 10.222 1.00 88.44 86 ASP A C 1
ATOM 689 O O . ASP A 1 86 ? -19.969 4.052 9.369 1.00 88.44 86 ASP A O 1
ATOM 693 N N . LEU A 1 87 ? -20.829 2.498 10.743 1.00 91.38 87 LEU A N 1
ATOM 694 C CA . LEU A 1 87 ? -19.888 1.440 10.360 1.00 91.38 87 LEU A CA 1
ATOM 695 C C . LEU A 1 87 ? -20.253 0.835 9.007 1.00 91.38 87 LEU A C 1
ATOM 697 O O . LEU A 1 87 ? -19.377 0.605 8.174 1.00 91.38 87 LEU A O 1
ATOM 701 N N . LEU A 1 88 ? -21.547 0.595 8.790 1.00 92.31 88 LEU A N 1
ATOM 702 C CA . LEU A 1 88 ? -22.052 0.011 7.554 1.00 92.31 88 LEU A CA 1
ATOM 703 C C . LEU A 1 88 ? -21.763 0.921 6.356 1.00 92.31 88 LEU A C 1
ATOM 705 O O . LEU A 1 88 ? -21.219 0.461 5.355 1.00 92.31 88 LEU A O 1
ATOM 709 N N . VAL A 1 89 ? -22.043 2.222 6.488 1.00 92.19 89 VAL A N 1
ATOM 710 C CA . VAL A 1 89 ? -21.743 3.223 5.457 1.00 92.19 89 VAL A CA 1
ATOM 711 C C . VAL A 1 89 ? -20.249 3.256 5.160 1.00 92.19 89 VAL A C 1
ATOM 713 O O . VAL A 1 89 ? -19.878 3.246 3.993 1.00 92.19 89 VAL A O 1
ATOM 716 N N . ALA A 1 90 ? -19.382 3.224 6.177 1.00 92.44 90 ALA A N 1
ATOM 717 C CA . ALA A 1 90 ? -17.935 3.233 5.966 1.00 92.44 90 ALA A CA 1
ATOM 718 C C . ALA A 1 90 ? -17.435 2.025 5.149 1.00 92.44 90 ALA A C 1
ATOM 720 O O . ALA A 1 90 ? -16.553 2.179 4.306 1.00 92.44 90 ALA A O 1
ATOM 721 N N . ILE A 1 91 ? -18.009 0.838 5.369 1.00 94.12 91 ILE A N 1
ATOM 722 C CA . ILE A 1 91 ? -17.668 -0.377 4.613 1.00 94.12 91 ILE A CA 1
ATOM 723 C C . ILE A 1 91 ? -18.207 -0.293 3.182 1.00 94.12 91 ILE A C 1
ATOM 725 O O . ILE A 1 91 ? -17.464 -0.551 2.237 1.00 94.12 91 ILE A O 1
ATOM 729 N N . LEU A 1 92 ? -19.476 0.089 3.015 1.00 94.12 92 LEU A N 1
ATOM 730 C CA . LEU A 1 92 ? -20.147 0.123 1.712 1.00 94.12 92 LEU A CA 1
ATOM 731 C C . LEU A 1 92 ? -19.629 1.236 0.798 1.00 94.12 92 LEU A C 1
ATOM 733 O O . LEU A 1 92 ? -19.571 1.052 -0.415 1.00 94.12 92 LEU A O 1
ATOM 737 N N . ILE A 1 93 ? -19.229 2.376 1.362 1.00 94.44 93 ILE A N 1
ATOM 738 C CA . ILE A 1 93 ? -18.695 3.497 0.584 1.00 94.44 93 ILE A CA 1
ATOM 739 C C . ILE A 1 93 ? -17.239 3.262 0.166 1.00 94.44 93 ILE A C 1
ATOM 741 O O . ILE A 1 93 ? -16.793 3.817 -0.832 1.00 94.44 93 ILE A O 1
ATOM 745 N N . SER A 1 94 ? -16.496 2.414 0.887 1.00 93.44 94 SER A N 1
ATOM 746 C CA . SER A 1 94 ? -15.086 2.138 0.594 1.00 93.44 94 SER A CA 1
ATOM 747 C C . SER A 1 94 ? -14.829 1.680 -0.854 1.00 93.44 94 SER A C 1
ATOM 749 O O . SER A 1 94 ? -13.881 2.195 -1.439 1.00 93.44 94 SER A O 1
ATOM 751 N N . PRO A 1 95 ? -15.610 0.760 -1.461 1.00 95.25 95 PRO A N 1
ATOM 752 C CA . PRO A 1 95 ? -15.460 0.397 -2.875 1.00 95.25 95 PRO A CA 1
ATOM 753 C C . PRO A 1 95 ? -16.175 1.335 -3.859 1.00 95.25 95 PRO A C 1
ATOM 755 O O . PRO A 1 95 ? -16.031 1.158 -5.068 1.00 95.25 95 PRO A O 1
ATOM 758 N N . ALA A 1 96 ? -16.937 2.329 -3.389 1.00 95.75 96 ALA A N 1
ATOM 759 C CA . ALA A 1 96 ? -17.760 3.168 -4.262 1.00 95.75 96 ALA A CA 1
ATOM 760 C C . ALA A 1 96 ? -16.932 3.958 -5.288 1.00 95.75 96 ALA A C 1
ATOM 762 O O . ALA A 1 96 ? -17.391 4.168 -6.406 1.00 95.75 96 ALA A O 1
ATOM 763 N N . GLY A 1 97 ? -15.702 4.354 -4.945 1.00 94.94 97 GLY A N 1
ATOM 764 C CA . GLY A 1 97 ? -14.813 5.040 -5.884 1.00 94.94 97 GLY A CA 1
ATOM 765 C C . GLY A 1 97 ? -14.353 4.149 -7.038 1.00 94.94 97 GLY A C 1
ATOM 766 O O . GLY A 1 97 ? -14.373 4.584 -8.187 1.00 94.94 97 GLY A O 1
ATOM 767 N N . LEU A 1 98 ? -14.017 2.886 -6.754 1.00 95.44 98 LEU A N 1
ATOM 768 C CA . LEU A 1 98 ? -13.716 1.902 -7.795 1.00 95.44 98 LEU A CA 1
ATOM 769 C C . LEU A 1 98 ? -14.938 1.661 -8.689 1.00 95.44 98 LEU A C 1
ATOM 771 O O . LEU A 1 98 ? -14.801 1.649 -9.907 1.00 95.44 98 LEU A O 1
ATOM 775 N N . PHE A 1 99 ? -16.137 1.525 -8.115 1.00 96.25 99 PHE A N 1
ATOM 776 C CA . PHE A 1 99 ? -17.355 1.352 -8.913 1.00 96.25 99 PHE A CA 1
ATOM 777 C C . PHE A 1 99 ? -17.694 2.581 -9.758 1.00 96.25 99 PHE A C 1
ATOM 779 O O . PHE A 1 99 ? -18.114 2.424 -10.901 1.00 96.25 99 PHE A O 1
ATOM 786 N N . ALA A 1 100 ? -17.455 3.793 -9.253 1.00 96.00 100 ALA A N 1
ATOM 787 C CA . ALA A 1 100 ? -17.592 5.013 -10.043 1.00 96.00 100 ALA A CA 1
ATOM 788 C C . ALA A 1 100 ? -16.603 5.037 -11.222 1.00 96.00 100 ALA A C 1
ATOM 790 O O . ALA A 1 100 ? -16.986 5.385 -12.337 1.00 96.00 100 ALA A O 1
ATOM 791 N N . TYR A 1 101 ? -15.356 4.606 -11.005 1.00 94.75 101 TYR A N 1
ATOM 792 C CA . TYR A 1 101 ? -14.363 4.460 -12.073 1.00 94.75 101 TYR A CA 1
ATOM 793 C C . TYR A 1 101 ? -14.764 3.389 -13.102 1.00 94.75 101 TYR A C 1
ATOM 795 O O . TYR A 1 101 ? -14.687 3.629 -14.304 1.00 94.75 101 TYR A O 1
ATOM 803 N N . MET A 1 102 ? -15.258 2.235 -12.651 1.00 96.62 102 MET A N 1
ATOM 804 C CA . MET A 1 102 ? -15.764 1.170 -13.524 1.00 96.62 102 MET A CA 1
ATOM 805 C C . MET A 1 102 ? -16.967 1.629 -14.354 1.00 96.62 102 MET A C 1
ATOM 807 O O . MET A 1 102 ? -17.030 1.351 -15.549 1.00 96.62 102 MET A O 1
ATOM 811 N N . LEU A 1 103 ? -17.898 2.370 -13.748 1.00 97.19 103 LEU A N 1
ATOM 812 C CA . LEU A 1 103 ? -19.019 2.978 -14.461 1.00 97.19 103 LEU A CA 1
ATOM 813 C C . LEU A 1 103 ? -18.521 3.979 -15.506 1.00 97.19 103 LEU A C 1
ATOM 815 O O . LEU A 1 103 ? -18.985 3.951 -16.641 1.00 97.19 103 LEU A O 1
ATOM 819 N N . HIS A 1 104 ? -17.551 4.825 -15.154 1.00 96.25 104 HIS A N 1
ATOM 820 C CA . HIS A 1 104 ? -16.940 5.752 -16.102 1.00 96.25 104 HIS A CA 1
ATOM 821 C C . HIS A 1 104 ? -16.320 5.016 -17.301 1.00 96.25 104 HIS A C 1
ATOM 823 O O . HIS A 1 104 ? -16.580 5.391 -18.441 1.00 96.25 104 HIS A O 1
ATOM 829 N N . LEU A 1 105 ? -15.571 3.931 -17.073 1.00 96.19 105 LEU A N 1
ATOM 830 C CA . LEU A 1 105 ? -15.012 3.115 -18.156 1.00 96.19 105 LEU A CA 1
ATOM 831 C C . LEU A 1 105 ? -16.092 2.462 -19.022 1.00 96.19 105 LEU A C 1
ATOM 833 O O . LEU A 1 105 ? -15.976 2.465 -20.247 1.00 96.19 105 LEU A O 1
ATOM 837 N N . TYR A 1 106 ? -17.156 1.950 -18.404 1.00 97.44 106 TYR A N 1
ATOM 838 C CA . TYR A 1 106 ? -18.281 1.375 -19.132 1.00 97.44 106 TYR A CA 1
ATOM 839 C C . TYR A 1 106 ? -18.961 2.407 -20.039 1.00 97.44 106 TYR A C 1
ATOM 841 O O . TYR A 1 106 ? -19.226 2.121 -21.200 1.00 97.44 106 TYR A O 1
ATOM 849 N N . LEU A 1 107 ? -19.180 3.628 -19.546 1.00 98.00 107 LEU A N 1
ATOM 850 C CA . LEU A 1 107 ? -19.796 4.700 -20.331 1.00 98.00 107 LEU A CA 1
ATOM 851 C C . LEU A 1 107 ? -18.899 5.198 -21.474 1.00 98.00 107 LEU A C 1
ATOM 853 O O . LEU A 1 107 ? -19.414 5.594 -22.514 1.00 98.00 107 LEU A O 1
ATOM 857 N N . MET A 1 108 ? -17.575 5.189 -21.292 1.00 97.31 108 MET A N 1
ATOM 858 C CA . MET A 1 108 ? -16.630 5.739 -22.274 1.00 97.31 108 MET A CA 1
ATOM 859 C C . MET A 1 108 ? -16.158 4.716 -23.315 1.00 97.31 108 MET A C 1
ATOM 861 O O . MET A 1 108 ? -15.914 5.083 -24.460 1.00 97.31 108 MET A O 1
ATOM 865 N N . VAL A 1 109 ? -15.982 3.451 -22.922 1.00 96.38 109 VAL A N 1
ATOM 866 C CA . VAL A 1 109 ? -15.341 2.407 -23.749 1.00 96.38 109 VAL A CA 1
ATOM 867 C C . VAL A 1 109 ? -16.199 1.135 -23.848 1.00 96.38 109 VAL A C 1
ATOM 869 O O . VAL A 1 109 ? -15.874 0.226 -24.604 1.00 96.38 109 VAL A O 1
ATOM 872 N N . GLY A 1 110 ? -17.317 1.051 -23.119 1.00 96.44 110 GLY A N 1
ATOM 873 C CA . GLY A 1 110 ? -18.227 -0.102 -23.152 1.00 96.44 110 GLY A CA 1
ATOM 874 C C . GLY A 1 110 ? -17.813 -1.275 -22.258 1.00 96.44 110 GLY A C 1
ATOM 875 O O . GLY A 1 110 ? -18.523 -2.277 -22.213 1.00 96.44 110 GLY A O 1
ATOM 876 N N . ASP A 1 111 ? -16.704 -1.163 -21.518 1.00 95.69 111 ASP A N 1
ATOM 877 C CA . ASP A 1 111 ? -16.201 -2.224 -20.639 1.00 95.69 111 ASP A CA 1
ATOM 878 C C . ASP A 1 111 ? -15.734 -1.679 -19.280 1.00 95.69 111 ASP A C 1
ATOM 880 O O . ASP A 1 111 ? -14.736 -0.964 -19.167 1.00 95.69 111 ASP A O 1
ATOM 884 N N . ALA A 1 112 ? -16.439 -2.080 -18.220 1.00 95.56 112 ALA A N 1
ATOM 885 C CA . ALA A 1 112 ? -16.133 -1.729 -16.835 1.00 95.56 112 ALA A CA 1
ATOM 886 C C . ALA A 1 112 ? -14.773 -2.268 -16.344 1.00 95.56 112 ALA A C 1
ATOM 888 O O . ALA A 1 112 ? -14.184 -1.717 -15.413 1.00 95.56 112 ALA A O 1
ATOM 889 N N . PHE A 1 113 ? -14.268 -3.340 -16.959 1.00 95.06 113 PHE A N 1
ATOM 890 C CA . PHE A 1 113 ? -13.022 -4.020 -16.602 1.00 95.06 113 PHE A CA 1
ATOM 891 C C . PHE A 1 113 ? -11.875 -3.734 -17.580 1.00 95.06 113 PHE A C 1
ATOM 893 O O . PHE A 1 113 ? -10.831 -4.390 -17.509 1.00 95.06 113 PHE A O 1
ATOM 900 N N . ALA A 1 114 ? -11.999 -2.710 -18.432 1.00 94.19 114 ALA A N 1
ATOM 901 C CA . ALA A 1 114 ? -10.963 -2.340 -19.397 1.00 94.19 114 ALA A CA 1
ATOM 902 C C . ALA A 1 114 ? -9.571 -2.151 -18.752 1.00 94.19 114 ALA A C 1
ATOM 904 O O . ALA A 1 114 ? -8.554 -2.543 -19.326 1.00 94.19 114 ALA A O 1
ATOM 905 N N . PHE A 1 115 ? -9.507 -1.636 -17.517 1.00 91.56 115 PHE A N 1
ATOM 906 C CA . PHE A 1 115 ? -8.257 -1.454 -16.763 1.00 91.56 115 PHE A CA 1
ATOM 907 C C . PHE A 1 115 ? -7.523 -2.767 -16.418 1.00 91.56 115 PHE A C 1
ATOM 909 O O . PHE A 1 115 ? -6.309 -2.749 -16.195 1.00 91.56 115 PHE A O 1
ATOM 916 N N . VAL A 1 116 ? -8.240 -3.895 -16.369 1.00 91.69 116 VAL A N 1
ATOM 917 C CA . VAL A 1 116 ? -7.673 -5.240 -16.183 1.00 91.69 116 VAL A CA 1
ATOM 918 C C . VAL A 1 116 ? -7.191 -5.787 -17.521 1.00 91.69 116 VAL A C 1
ATOM 920 O O . VAL A 1 116 ? -6.072 -6.285 -17.615 1.00 91.69 116 VAL A O 1
ATOM 923 N N . LEU A 1 117 ? -8.004 -5.663 -18.572 1.00 90.56 117 LEU A N 1
ATOM 924 C CA . LEU A 1 117 ? -7.674 -6.191 -19.898 1.00 90.56 117 LEU A CA 1
ATOM 925 C C . LEU A 1 117 ? -6.467 -5.487 -20.521 1.00 90.56 117 LEU A C 1
ATOM 927 O O . LEU A 1 117 ? -5.598 -6.153 -21.087 1.00 90.56 117 LEU A O 1
ATOM 931 N N . VAL A 1 118 ? -6.365 -4.164 -20.354 1.00 92.25 118 VAL A N 1
ATOM 932 C CA . VAL A 1 118 ? -5.258 -3.368 -20.901 1.00 92.25 118 VAL A CA 1
ATOM 933 C C . VAL A 1 118 ? -3.897 -3.800 -20.346 1.00 92.25 118 VAL A C 1
ATOM 935 O O . VAL A 1 118 ? -2.885 -3.609 -21.011 1.00 92.25 118 VAL A O 1
ATOM 938 N N . GLN A 1 119 ? -3.843 -4.458 -19.179 1.00 90.38 119 GLN A N 1
ATOM 939 C CA . GLN A 1 119 ? -2.591 -4.990 -18.625 1.00 90.38 119 GLN A CA 1
ATOM 940 C C . GLN A 1 119 ? -1.899 -5.963 -19.596 1.00 90.38 119 GLN A C 1
ATOM 942 O O . GLN A 1 119 ? -0.672 -5.961 -19.687 1.00 90.38 119 GLN A O 1
ATOM 947 N N . ARG A 1 120 ? -2.662 -6.718 -20.403 1.00 90.06 120 ARG A N 1
ATOM 948 C CA . ARG A 1 120 ? -2.100 -7.634 -21.411 1.00 90.06 120 ARG A CA 1
ATOM 949 C C . ARG A 1 120 ? -1.283 -6.904 -22.478 1.00 90.06 120 ARG A C 1
ATOM 951 O O . ARG A 1 120 ? -0.264 -7.430 -22.910 1.00 90.06 120 ARG A O 1
ATOM 958 N N . ALA A 1 121 ? -1.677 -5.683 -22.849 1.00 90.62 121 ALA A N 1
ATOM 959 C CA . ALA A 1 121 ? -0.930 -4.854 -23.798 1.00 90.62 121 ALA A CA 1
ATOM 960 C C . ALA A 1 121 ? 0.438 -4.411 -23.245 1.00 90.62 121 ALA A C 1
ATOM 962 O O . ALA A 1 121 ? 1.353 -4.132 -24.010 1.00 90.62 121 ALA A O 1
ATOM 963 N N . PHE A 1 122 ? 0.595 -4.405 -21.918 1.00 86.25 122 PHE A N 1
ATOM 964 C CA . PHE A 1 122 ? 1.854 -4.126 -21.221 1.00 86.25 122 PHE A CA 1
ATOM 965 C C . PHE A 1 122 ? 2.601 -5.405 -20.804 1.00 86.25 122 PHE A C 1
ATOM 967 O O . PHE A 1 122 ? 3.435 -5.366 -19.900 1.00 86.25 122 PHE A O 1
ATOM 974 N N . GLY A 1 123 ? 2.278 -6.557 -21.405 1.00 87.50 123 GLY A N 1
ATOM 975 C CA . GLY A 1 123 ? 2.935 -7.834 -21.107 1.00 87.50 123 GLY A CA 1
ATOM 976 C C . GLY A 1 123 ? 2.671 -8.366 -19.694 1.00 87.50 123 GLY A C 1
ATOM 977 O O . GLY A 1 123 ? 3.400 -9.229 -19.210 1.00 87.50 123 GLY A O 1
ATOM 978 N N . ARG A 1 124 ? 1.646 -7.856 -19.001 1.00 88.19 124 ARG A N 1
ATOM 979 C CA . ARG A 1 124 ? 1.233 -8.339 -17.679 1.00 88.19 124 ARG A CA 1
ATOM 980 C C . ARG A 1 124 ? 0.193 -9.435 -17.847 1.00 88.19 124 ARG A C 1
ATOM 982 O O . ARG A 1 124 ? -0.962 -9.168 -18.179 1.00 88.19 124 ARG A O 1
ATOM 989 N N . VAL A 1 125 ? 0.613 -10.668 -17.597 1.00 88.69 125 VAL A N 1
ATOM 990 C CA . VAL A 1 125 ? -0.239 -11.859 -17.654 1.00 88.69 125 VAL A CA 1
ATOM 991 C C . VAL A 1 125 ? -0.227 -12.513 -16.286 1.00 88.69 125 VAL A C 1
ATOM 993 O O . VAL A 1 125 ? 0.818 -12.610 -15.654 1.00 88.69 125 VAL A O 1
ATOM 996 N N . THR A 1 126 ? -1.392 -12.942 -15.807 1.00 91.12 126 THR A N 1
ATOM 997 C CA . THR A 1 126 ? -1.481 -13.636 -14.523 1.00 91.12 126 THR A CA 1
ATOM 998 C C . THR A 1 126 ? -0.633 -14.906 -14.547 1.00 91.12 126 THR A C 1
ATOM 1000 O O . THR A 1 126 ? -0.766 -15.723 -15.456 1.00 91.12 126 THR A O 1
ATOM 1003 N N . GLY A 1 127 ? 0.214 -15.076 -13.538 1.00 92.56 127 GLY A N 1
ATOM 1004 C CA . GLY A 1 127 ? 1.124 -16.207 -13.422 1.00 92.56 127 GLY A CA 1
ATOM 1005 C C . GLY A 1 127 ? 1.470 -16.527 -11.972 1.00 92.56 127 GLY A C 1
ATOM 1006 O O . GLY A 1 127 ? 0.803 -16.083 -11.036 1.00 92.56 127 GLY A O 1
ATOM 1007 N N . ASN A 1 128 ? 2.512 -17.338 -11.787 1.00 94.50 128 ASN A N 1
ATOM 1008 C CA . ASN A 1 128 ? 2.951 -17.758 -10.463 1.00 94.50 128 ASN A CA 1
ATOM 1009 C C . ASN A 1 128 ? 3.850 -16.677 -9.824 1.00 94.50 128 ASN A C 1
ATOM 1011 O O . ASN A 1 128 ? 4.955 -16.449 -10.318 1.00 94.50 128 ASN A O 1
ATOM 1015 N N . PRO A 1 129 ? 3.446 -16.058 -8.697 1.00 94.38 129 PRO A N 1
ATOM 1016 C CA . PRO A 1 129 ? 4.228 -15.008 -8.041 1.00 94.38 129 PRO A CA 1
ATOM 1017 C C . PRO A 1 129 ? 5.616 -15.474 -7.578 1.00 94.38 129 PRO A C 1
ATOM 1019 O O . PRO A 1 129 ? 6.564 -14.692 -7.597 1.00 94.38 129 PRO A O 1
ATOM 1022 N N . LEU A 1 130 ? 5.757 -16.745 -7.182 1.00 95.19 130 LEU A N 1
ATOM 1023 C CA . LEU A 1 130 ? 7.052 -17.303 -6.781 1.00 95.19 130 LEU A CA 1
ATOM 1024 C C . LEU A 1 130 ? 7.980 -17.488 -7.981 1.00 95.19 130 LEU A C 1
ATOM 1026 O O . LEU A 1 130 ? 9.180 -17.270 -7.851 1.00 95.19 130 LEU A O 1
ATOM 1030 N N . GLN A 1 131 ? 7.419 -17.833 -9.145 1.00 94.75 131 GLN A N 1
ATOM 1031 C CA . GLN A 1 131 ? 8.187 -17.925 -10.382 1.00 94.75 131 GLN A CA 1
ATOM 1032 C C . GLN A 1 131 ? 8.701 -16.547 -10.792 1.00 94.75 131 GLN A C 1
ATOM 1034 O O . GLN A 1 131 ? 9.886 -16.406 -11.046 1.00 94.75 131 GLN A O 1
ATOM 1039 N N . PHE A 1 132 ? 7.862 -15.507 -10.748 1.00 94.44 132 PHE A N 1
ATOM 1040 C CA . PHE A 1 132 ? 8.311 -14.151 -11.078 1.00 94.44 132 PHE A CA 1
ATOM 1041 C C . PHE A 1 132 ? 9.416 -13.641 -10.145 1.00 94.44 132 PHE A C 1
ATOM 1043 O O . PHE A 1 132 ? 10.321 -12.946 -10.599 1.00 94.44 132 PHE A O 1
ATOM 1050 N N . LEU A 1 133 ? 9.373 -13.995 -8.855 1.00 95.12 133 LEU A N 1
ATOM 1051 C CA . LEU A 1 133 ? 10.472 -13.705 -7.929 1.00 95.12 133 LEU A CA 1
ATOM 1052 C C . LEU A 1 133 ? 11.739 -14.480 -8.282 1.00 95.12 133 LEU A C 1
ATOM 1054 O O . LEU A 1 133 ? 12.819 -13.893 -8.281 1.00 95.12 133 LEU A O 1
ATOM 1058 N N . TRP A 1 134 ? 11.612 -15.775 -8.576 1.00 95.06 134 TRP A N 1
ATOM 1059 C CA . TRP A 1 134 ? 12.737 -16.601 -9.002 1.00 95.06 134 TRP A CA 1
ATOM 1060 C C . TRP A 1 134 ? 13.387 -16.037 -10.265 1.00 95.06 134 TRP A C 1
ATOM 1062 O O . TRP A 1 134 ? 14.588 -15.785 -10.267 1.00 95.06 134 TRP A O 1
ATOM 1072 N N . ASP A 1 135 ? 12.590 -15.741 -11.290 1.00 92.56 135 ASP A N 1
ATOM 1073 C CA . ASP A 1 135 ? 13.041 -15.150 -12.548 1.00 92.56 135 ASP A CA 1
ATOM 1074 C C . ASP A 1 135 ? 13.760 -13.820 -12.291 1.00 92.56 135 ASP A C 1
ATOM 1076 O O . ASP A 1 135 ? 14.881 -13.625 -12.754 1.00 92.56 135 ASP A O 1
ATOM 1080 N N . GLY A 1 136 ? 13.176 -12.950 -11.459 1.00 92.56 136 GLY A N 1
ATOM 1081 C CA . GLY A 1 136 ? 13.776 -11.669 -11.093 1.00 92.56 136 GLY A CA 1
ATOM 1082 C C . GLY A 1 136 ? 15.110 -11.786 -10.356 1.00 92.56 136 GLY A C 1
ATOM 1083 O O . GLY A 1 136 ? 15.991 -10.969 -10.591 1.00 92.56 136 GLY A O 1
ATOM 1084 N N . PHE A 1 137 ? 15.294 -12.783 -9.484 1.00 93.75 137 PHE A N 1
ATOM 1085 C CA . PHE A 1 137 ? 16.577 -13.011 -8.803 1.00 93.75 137 PHE A CA 1
ATOM 1086 C C . PHE A 1 137 ? 17.599 -13.755 -9.667 1.00 93.75 137 PHE A C 1
ATOM 1088 O O . PHE A 1 137 ? 18.798 -13.514 -9.531 1.00 93.75 137 PHE A O 1
ATOM 1095 N N . SER A 1 138 ? 17.132 -14.653 -10.535 1.00 92.50 138 SER A N 1
ATOM 1096 C CA . SER A 1 138 ? 17.971 -15.496 -11.394 1.00 92.50 138 SER A CA 1
ATOM 1097 C C . SER A 1 138 ? 18.492 -14.783 -12.641 1.00 92.50 138 SER A C 1
ATOM 1099 O O . SER A 1 138 ? 19.371 -15.309 -13.322 1.00 92.50 138 SER A O 1
ATOM 1101 N N . GLU A 1 139 ? 17.988 -13.584 -12.937 1.00 87.31 139 GLU A N 1
ATOM 1102 C CA . GLU A 1 139 ? 18.466 -12.792 -14.060 1.00 87.31 139 GLU A CA 1
ATOM 1103 C C . GLU A 1 139 ? 19.939 -12.406 -13.873 1.00 87.31 139 GLU A C 1
ATOM 1105 O O . GLU A 1 139 ? 20.328 -11.771 -12.893 1.00 87.31 139 GLU A O 1
ATOM 1110 N N . THR A 1 140 ? 20.780 -12.798 -14.825 1.00 82.50 140 THR A N 1
ATOM 1111 C CA . THR A 1 140 ? 22.213 -12.507 -14.795 1.00 82.50 140 THR A CA 1
ATOM 1112 C C . THR A 1 140 ? 22.489 -11.138 -15.418 1.00 82.50 140 THR A C 1
ATOM 1114 O O . THR A 1 140 ? 22.118 -10.932 -16.578 1.00 82.50 140 THR A O 1
ATOM 1117 N N . PRO A 1 141 ? 23.175 -10.213 -14.719 1.00 82.06 141 PRO A N 1
ATOM 1118 C CA . PRO A 1 141 ? 23.574 -8.938 -15.302 1.00 82.06 141 PRO A CA 1
ATOM 1119 C C . PRO A 1 141 ? 24.446 -9.156 -16.543 1.00 82.06 141 PRO A C 1
ATOM 1121 O O . PRO A 1 141 ? 25.493 -9.797 -16.475 1.00 82.06 141 PRO A O 1
ATOM 1124 N N . THR A 1 142 ? 24.027 -8.615 -17.686 1.00 74.31 142 THR A N 1
ATOM 1125 C CA . THR A 1 142 ? 24.802 -8.691 -18.937 1.00 74.31 142 THR A CA 1
ATOM 1126 C C . THR A 1 142 ? 25.971 -7.706 -18.956 1.00 74.31 142 THR A C 1
ATOM 1128 O O . THR A 1 142 ? 26.943 -7.911 -19.679 1.00 74.31 142 THR A O 1
ATOM 1131 N N . THR A 1 143 ? 25.904 -6.646 -18.143 1.00 73.12 143 THR A N 1
ATOM 1132 C CA . THR A 1 143 ? 26.931 -5.603 -18.047 1.00 73.12 143 THR A CA 1
ATOM 1133 C C . THR A 1 143 ? 27.251 -5.277 -16.587 1.00 73.12 143 THR A C 1
ATOM 1135 O O . THR A 1 143 ? 26.492 -4.579 -15.913 1.00 73.12 143 THR A O 1
ATOM 1138 N N . GLY A 1 144 ? 28.411 -5.733 -16.111 1.00 77.38 144 GLY A N 1
ATOM 1139 C CA . GLY A 1 144 ? 28.948 -5.385 -14.792 1.00 77.38 144 GLY A CA 1
ATOM 1140 C C . GLY A 1 144 ? 28.335 -6.158 -13.618 1.00 77.38 144 GLY A C 1
ATOM 1141 O O . GLY A 1 144 ? 27.750 -7.220 -13.788 1.00 77.38 144 GLY A O 1
ATOM 1142 N N . TRP A 1 145 ? 28.517 -5.617 -12.410 1.00 77.06 145 TRP A N 1
ATOM 1143 C CA . TRP A 1 145 ? 28.148 -6.257 -11.134 1.00 77.06 145 TRP A CA 1
ATOM 1144 C C . TRP A 1 145 ? 26.910 -5.638 -10.465 1.00 77.06 145 TRP A C 1
ATOM 1146 O O . TRP A 1 145 ? 26.543 -6.026 -9.358 1.00 77.06 145 TRP A O 1
ATOM 1156 N N . LEU A 1 146 ? 26.300 -4.628 -11.091 1.00 82.69 146 LEU A N 1
ATOM 1157 C CA . LEU A 1 146 ? 25.144 -3.930 -10.531 1.00 82.69 146 LEU A CA 1
ATOM 1158 C C . LEU A 1 146 ? 23.860 -4.740 -10.763 1.00 82.69 146 LEU A C 1
ATOM 1160 O O . LEU A 1 146 ? 23.726 -5.343 -11.830 1.00 82.69 146 LEU A O 1
ATOM 1164 N N . PRO A 1 147 ? 22.902 -4.726 -9.815 1.00 84.56 147 PRO A N 1
ATOM 1165 C CA . PRO A 1 147 ? 21.666 -5.470 -9.991 1.00 84.56 147 PRO A CA 1
ATOM 1166 C C . PRO A 1 147 ? 20.847 -4.973 -11.187 1.00 84.56 147 PRO A C 1
ATOM 1168 O O . PRO A 1 147 ? 20.730 -3.762 -11.408 1.00 84.56 147 PRO A O 1
ATOM 1171 N N . THR A 1 148 ? 20.244 -5.903 -11.928 1.00 89.25 148 THR A N 1
ATOM 1172 C CA . THR A 1 148 ? 19.330 -5.608 -13.038 1.00 89.25 148 THR A CA 1
ATOM 1173 C C . THR A 1 148 ? 18.012 -5.005 -12.539 1.00 89.25 148 THR A C 1
ATOM 1175 O O . THR A 1 148 ? 17.699 -4.996 -11.345 1.00 89.25 148 THR A O 1
ATOM 1178 N N . SER A 1 149 ? 17.196 -4.481 -13.459 1.00 89.06 149 SER A N 1
ATOM 1179 C CA . SER A 1 149 ? 15.911 -3.866 -13.095 1.00 89.06 149 SER A CA 1
ATOM 1180 C C . SER A 1 149 ? 14.913 -4.851 -12.449 1.00 89.06 149 SER A C 1
ATOM 1182 O O . SER A 1 149 ? 14.300 -4.500 -11.431 1.00 89.06 149 SER A O 1
ATOM 1184 N N . PRO A 1 150 ? 14.766 -6.087 -12.961 1.00 91.38 150 PRO A N 1
ATOM 1185 C CA . PRO A 1 150 ? 14.006 -7.139 -12.286 1.00 91.38 150 PRO A CA 1
ATOM 1186 C C . PRO A 1 150 ? 14.580 -7.534 -10.921 1.00 91.38 150 PRO A C 1
ATOM 1188 O O . PRO A 1 150 ? 13.796 -7.689 -9.984 1.00 91.38 150 PRO A O 1
ATOM 1191 N N . GLN A 1 151 ? 15.907 -7.585 -10.749 1.00 92.81 151 GLN A N 1
ATOM 1192 C CA . GLN A 1 151 ? 16.522 -7.845 -9.440 1.00 92.81 151 GLN A CA 1
ATOM 1193 C C . GLN A 1 151 ? 16.163 -6.760 -8.415 1.00 92.81 151 GLN A C 1
ATOM 1195 O O . GLN A 1 151 ? 15.709 -7.077 -7.315 1.00 92.81 151 GLN A O 1
ATOM 1200 N N . TRP A 1 152 ? 16.277 -5.473 -8.772 1.00 92.38 152 TRP A N 1
ATOM 1201 C CA . TRP A 1 152 ? 15.835 -4.361 -7.913 1.00 92.38 152 TRP A CA 1
ATOM 1202 C C . TRP A 1 152 ? 14.358 -4.471 -7.526 1.00 92.38 152 TRP A C 1
ATOM 1204 O O . TRP A 1 152 ? 13.987 -4.238 -6.372 1.00 92.38 152 TRP A O 1
ATOM 1214 N N . SER A 1 153 ? 13.518 -4.864 -8.479 1.00 94.69 153 SER A N 1
ATOM 1215 C CA . SER A 1 153 ? 12.084 -5.053 -8.264 1.00 94.69 153 SER A CA 1
ATOM 1216 C C . SER A 1 153 ? 11.782 -6.248 -7.351 1.00 94.69 153 SER A C 1
ATOM 1218 O O . SER A 1 153 ? 10.919 -6.148 -6.475 1.00 94.69 153 SER A O 1
ATOM 1220 N N . ALA A 1 154 ? 12.528 -7.348 -7.484 1.00 95.56 154 ALA A N 1
ATOM 1221 C CA . ALA A 1 154 ? 12.441 -8.511 -6.605 1.00 95.56 154 ALA A CA 1
ATOM 1222 C C . ALA A 1 154 ? 12.885 -8.167 -5.173 1.00 95.56 154 ALA A C 1
ATOM 1224 O O . ALA A 1 154 ? 12.174 -8.480 -4.213 1.00 95.56 154 ALA A O 1
ATOM 1225 N N . PHE A 1 155 ? 13.995 -7.433 -5.013 1.00 95.38 155 PHE A N 1
ATOM 1226 C CA . PHE A 1 155 ? 14.435 -6.926 -3.708 1.00 95.38 155 PHE A CA 1
ATOM 1227 C C . PHE A 1 155 ? 13.386 -6.017 -3.068 1.00 95.38 155 PHE A C 1
ATOM 1229 O O . PHE A 1 155 ? 13.081 -6.177 -1.885 1.00 95.38 155 PHE A O 1
ATOM 1236 N N . ALA A 1 156 ? 12.789 -5.101 -3.837 1.00 96.06 156 ALA A N 1
ATOM 1237 C CA . ALA A 1 156 ? 11.720 -4.240 -3.343 1.00 96.06 156 ALA A CA 1
ATOM 1238 C C . ALA A 1 156 ? 10.500 -5.054 -2.888 1.00 96.06 156 ALA A C 1
ATOM 1240 O O . ALA A 1 156 ? 9.968 -4.789 -1.808 1.00 96.06 156 ALA A O 1
ATOM 1241 N N . CYS A 1 157 ? 10.096 -6.073 -3.655 1.00 97.12 157 CYS A N 1
ATOM 1242 C CA . CYS A 1 157 ? 9.008 -6.979 -3.287 1.00 97.12 157 CYS A CA 1
ATOM 1243 C C . CYS A 1 157 ? 9.272 -7.656 -1.938 1.00 97.12 157 CYS A C 1
ATOM 1245 O O . CYS A 1 157 ? 8.455 -7.568 -1.019 1.00 97.12 157 CYS A O 1
ATOM 1247 N N . VAL A 1 158 ? 10.431 -8.307 -1.798 1.00 97.62 158 VAL A N 1
ATOM 1248 C CA . VAL A 1 158 ? 10.802 -9.032 -0.574 1.00 97.62 158 VAL A CA 1
ATOM 1249 C C . VAL A 1 158 ? 10.919 -8.075 0.611 1.00 97.62 158 VAL A C 1
ATOM 1251 O O . VAL A 1 158 ? 10.391 -8.366 1.687 1.00 97.62 158 VAL A O 1
ATOM 1254 N N . ALA A 1 159 ? 11.532 -6.905 0.425 1.00 97.50 159 ALA A N 1
ATOM 1255 C CA . ALA A 1 159 ? 11.623 -5.882 1.463 1.00 97.50 159 ALA A CA 1
ATOM 1256 C C . ALA A 1 159 ? 10.232 -5.393 1.899 1.00 97.50 159 ALA A C 1
ATOM 1258 O O . ALA A 1 159 ? 9.951 -5.313 3.095 1.00 97.50 159 ALA A O 1
ATOM 1259 N N . GLY A 1 160 ? 9.332 -5.122 0.950 1.00 97.94 160 GLY A N 1
ATOM 1260 C CA . GLY A 1 160 ? 7.969 -4.677 1.229 1.00 97.94 160 GLY A CA 1
ATOM 1261 C C . GLY A 1 160 ? 7.129 -5.725 1.967 1.00 97.94 160 GLY A C 1
ATOM 1262 O O . GLY A 1 160 ? 6.442 -5.393 2.939 1.00 97.94 160 GLY A O 1
ATOM 1263 N N . LEU A 1 161 ? 7.223 -6.999 1.574 1.00 98.12 161 LEU A N 1
ATOM 1264 C CA . LEU A 1 161 ? 6.566 -8.107 2.277 1.00 98.12 161 LEU A CA 1
ATOM 1265 C C . LEU A 1 161 ? 7.152 -8.315 3.678 1.00 98.12 161 LEU A C 1
ATOM 1267 O O . LEU A 1 161 ? 6.403 -8.511 4.633 1.00 98.12 161 LEU A O 1
ATOM 1271 N N . THR A 1 162 ? 8.470 -8.180 3.832 1.00 98.38 162 THR A N 1
ATOM 1272 C CA . THR A 1 162 ? 9.142 -8.260 5.138 1.00 98.38 162 THR A CA 1
ATOM 1273 C C . THR A 1 162 ? 8.680 -7.134 6.064 1.00 98.38 162 THR A C 1
ATOM 1275 O O . THR A 1 162 ? 8.308 -7.382 7.209 1.00 98.38 162 THR A O 1
ATOM 1278 N N . LEU A 1 163 ? 8.620 -5.893 5.572 1.00 98.31 163 LEU A N 1
ATOM 1279 C CA . LEU A 1 163 ? 8.081 -4.760 6.330 1.00 98.31 163 LEU A CA 1
ATOM 1280 C C . LEU A 1 163 ? 6.600 -4.967 6.688 1.00 98.31 163 LEU A C 1
ATOM 1282 O O . LEU A 1 163 ? 6.189 -4.641 7.802 1.00 98.31 163 LEU A O 1
ATOM 1286 N N . SER A 1 164 ? 5.812 -5.570 5.795 1.00 98.25 164 SER A N 1
ATOM 1287 C CA . SER A 1 164 ? 4.418 -5.943 6.072 1.00 98.25 164 SER A CA 1
ATOM 1288 C C . SER A 1 164 ? 4.321 -7.005 7.177 1.00 98.25 164 SER A C 1
ATOM 1290 O O . SER A 1 164 ? 3.496 -6.881 8.082 1.00 98.25 164 SER A O 1
ATOM 1292 N N . ALA A 1 165 ? 5.213 -7.999 7.185 1.00 98.31 165 ALA A N 1
ATOM 1293 C CA . ALA A 1 165 ? 5.312 -8.982 8.264 1.00 98.31 165 ALA A CA 1
ATOM 1294 C C . ALA A 1 165 ? 5.733 -8.336 9.598 1.00 98.31 165 ALA A C 1
ATOM 1296 O O . ALA A 1 165 ? 5.183 -8.672 10.647 1.00 98.31 165 ALA A O 1
ATOM 1297 N N . ILE A 1 166 ? 6.635 -7.348 9.576 1.00 98.19 166 ILE A N 1
ATOM 1298 C CA . ILE A 1 166 ? 7.008 -6.568 10.769 1.00 98.19 166 ILE A CA 1
ATOM 1299 C C . ILE A 1 166 ? 5.805 -5.778 11.309 1.00 98.19 166 ILE A C 1
ATOM 1301 O O . ILE A 1 166 ? 5.614 -5.722 12.526 1.00 98.19 166 ILE A O 1
ATOM 1305 N N . LEU A 1 167 ? 4.963 -5.194 10.444 1.00 98.00 167 LEU A N 1
ATOM 1306 C CA . LEU A 1 167 ? 3.704 -4.564 10.869 1.00 98.00 167 LEU A CA 1
ATOM 1307 C C . LEU A 1 167 ? 2.778 -5.582 11.551 1.00 98.00 167 LEU A C 1
ATOM 1309 O O . LEU A 1 167 ? 2.249 -5.303 12.629 1.00 98.00 167 LEU A O 1
ATOM 1313 N N . ALA A 1 168 ? 2.624 -6.778 10.975 1.00 97.69 168 ALA A N 1
ATOM 1314 C CA . ALA A 1 168 ? 1.813 -7.842 11.567 1.00 97.69 168 ALA A CA 1
ATOM 1315 C C . ALA A 1 168 ? 2.360 -8.283 12.936 1.00 97.69 168 ALA A C 1
ATOM 1317 O O . ALA A 1 168 ? 1.596 -8.405 13.894 1.00 97.69 168 ALA A O 1
ATOM 1318 N N . TYR A 1 169 ? 3.683 -8.429 13.063 1.00 97.69 169 TYR A N 1
ATOM 1319 C CA . TYR A 1 169 ? 4.352 -8.731 14.332 1.00 97.69 169 TYR A CA 1
ATOM 1320 C C . TYR A 1 169 ? 4.098 -7.649 15.395 1.00 97.69 169 TYR A C 1
ATOM 1322 O O . TYR A 1 169 ? 3.886 -7.952 16.568 1.00 97.69 169 TYR A O 1
ATOM 1330 N N . ARG A 1 170 ? 4.018 -6.377 14.985 1.00 96.31 170 ARG A N 1
ATOM 1331 C CA . ARG A 1 170 ? 3.641 -5.242 15.849 1.00 96.31 170 ARG A CA 1
ATOM 1332 C C . ARG A 1 170 ? 2.132 -5.129 16.107 1.00 96.31 170 ARG A C 1
ATOM 1334 O O . ARG A 1 170 ? 1.691 -4.102 16.622 1.00 96.31 170 ARG A O 1
ATOM 1341 N N . ARG A 1 171 ? 1.344 -6.157 15.767 1.00 95.69 171 ARG A N 1
ATOM 1342 C CA . ARG A 1 171 ? -0.124 -6.206 15.900 1.00 95.69 171 ARG A CA 1
ATOM 1343 C C . ARG A 1 171 ? -0.852 -5.110 15.116 1.00 95.69 171 ARG A C 1
ATOM 1345 O O . ARG A 1 171 ? -1.950 -4.707 15.472 1.00 95.69 171 ARG A O 1
ATOM 1352 N N . GLN A 1 172 ? -0.244 -4.622 14.037 1.00 96.06 172 GLN A N 1
ATOM 1353 C CA . GLN A 1 172 ? -0.824 -3.629 13.134 1.00 96.06 172 GLN A CA 1
ATOM 1354 C C . GLN A 1 172 ? -1.464 -4.320 11.922 1.00 96.06 172 GLN A C 1
ATOM 1356 O O . GLN A 1 172 ? -1.119 -4.043 10.773 1.00 96.06 172 GLN A O 1
ATOM 1361 N N . TYR A 1 173 ? -2.387 -5.251 12.182 1.00 96.81 173 TYR A N 1
ATOM 1362 C CA . TYR A 1 173 ? -2.888 -6.206 11.187 1.00 96.81 173 TYR A CA 1
ATOM 1363 C C . TYR A 1 173 ? -3.555 -5.542 9.978 1.00 96.81 173 TYR A C 1
ATOM 1365 O O . TYR A 1 173 ? -3.318 -5.961 8.849 1.00 96.81 173 TYR A O 1
ATOM 1373 N N . GLY A 1 174 ? -4.333 -4.474 10.189 1.00 96.25 174 GLY A N 1
ATOM 1374 C CA . GLY A 1 174 ? -4.978 -3.749 9.090 1.00 96.25 174 GLY A CA 1
ATOM 1375 C C . GLY A 1 174 ? -3.977 -3.111 8.120 1.00 96.25 174 GLY A C 1
ATOM 1376 O O . GLY A 1 174 ? -4.121 -3.249 6.907 1.00 96.25 174 GLY A O 1
ATOM 1377 N N . MET A 1 175 ? -2.928 -2.467 8.645 1.00 97.31 175 MET A N 1
ATOM 1378 C CA . MET A 1 175 ? -1.849 -1.902 7.822 1.00 97.31 175 MET A CA 1
ATOM 1379 C C . MET A 1 175 ? -1.046 -3.003 7.123 1.00 97.31 175 MET A C 1
ATOM 1381 O O . MET A 1 175 ? -0.767 -2.890 5.934 1.00 97.31 175 MET A O 1
ATOM 1385 N N . ALA A 1 176 ? -0.717 -4.076 7.846 1.00 97.94 176 ALA A N 1
ATOM 1386 C CA . ALA A 1 176 ? 0.038 -5.205 7.314 1.00 97.94 176 ALA A CA 1
ATOM 1387 C C . ALA A 1 176 ? -0.676 -5.876 6.135 1.00 97.94 176 ALA A C 1
ATOM 1389 O O . ALA A 1 176 ? -0.070 -6.075 5.086 1.00 97.94 176 ALA A O 1
ATOM 1390 N N . LEU A 1 177 ? -1.969 -6.183 6.290 1.00 98.00 177 LEU A N 1
ATOM 1391 C CA . LEU A 1 177 ? -2.758 -6.833 5.248 1.00 98.00 177 LEU A CA 1
ATOM 1392 C C . LEU A 1 177 ? -2.928 -5.927 4.026 1.00 98.00 177 LEU A C 1
ATOM 1394 O O . LEU A 1 177 ? -2.754 -6.390 2.903 1.00 98.00 177 LEU A O 1
ATOM 1398 N N . PHE A 1 178 ? -3.221 -4.639 4.231 1.00 97.81 178 PHE A N 1
ATOM 1399 C CA . PHE A 1 178 ? -3.330 -3.678 3.132 1.00 97.81 178 PHE A CA 1
ATOM 1400 C C . PHE A 1 178 ? -2.035 -3.603 2.313 1.00 97.81 178 PHE A C 1
ATOM 1402 O O . PHE A 1 178 ? -2.073 -3.688 1.087 1.00 97.81 178 PHE A O 1
ATOM 1409 N N . CYS A 1 179 ? -0.884 -3.502 2.983 1.00 97.94 179 CYS A N 1
ATOM 1410 C CA . CYS A 1 179 ? 0.411 -3.467 2.311 1.00 97.94 179 CYS A CA 1
ATOM 1411 C C . CYS A 1 179 ? 0.744 -4.787 1.608 1.00 97.94 179 CYS A C 1
ATOM 1413 O O . CYS A 1 179 ? 1.196 -4.760 0.466 1.00 97.94 179 CYS A O 1
ATOM 1415 N N . ALA A 1 180 ? 0.467 -5.930 2.241 1.00 97.88 180 ALA A N 1
ATOM 1416 C CA . ALA A 1 180 ? 0.674 -7.236 1.628 1.00 97.88 180 ALA A CA 1
ATOM 1417 C C . ALA A 1 180 ? -0.166 -7.394 0.352 1.00 97.88 180 ALA A C 1
ATOM 1419 O O . ALA A 1 180 ? 0.376 -7.758 -0.685 1.00 97.88 180 ALA A O 1
ATOM 1420 N N . LEU A 1 181 ? -1.456 -7.043 0.384 1.00 97.06 181 LEU A N 1
ATOM 1421 C CA . LEU A 1 181 ? -2.321 -7.084 -0.799 1.00 97.06 181 LEU A CA 1
ATOM 1422 C C . LEU A 1 181 ? -1.853 -6.114 -1.891 1.00 97.06 181 LEU A C 1
ATOM 1424 O O . LEU A 1 181 ? -1.879 -6.465 -3.069 1.00 97.06 181 LEU A O 1
ATOM 1428 N N . GLY A 1 182 ? -1.370 -4.928 -1.508 1.00 96.00 182 GLY A N 1
ATOM 1429 C CA . GLY A 1 182 ? -0.820 -3.949 -2.446 1.00 96.00 182 GLY A CA 1
ATOM 1430 C C . GLY A 1 182 ? 0.460 -4.389 -3.160 1.00 96.00 182 GLY A C 1
ATOM 1431 O O . GLY A 1 182 ? 0.760 -3.848 -4.219 1.00 96.00 182 GLY A O 1
ATOM 1432 N N . ILE A 1 183 ? 1.178 -5.377 -2.619 1.00 97.12 183 ILE A N 1
ATOM 1433 C CA . ILE A 1 183 ? 2.386 -5.961 -3.223 1.00 97.12 183 ILE A CA 1
ATOM 1434 C C . ILE A 1 183 ? 2.062 -7.268 -3.949 1.00 97.12 183 ILE A C 1
ATOM 1436 O O . ILE A 1 183 ? 2.514 -7.488 -5.069 1.00 97.12 183 ILE A O 1
ATOM 1440 N N . VAL A 1 184 ? 1.255 -8.135 -3.335 1.00 96.25 184 VAL A N 1
ATOM 1441 C CA . VAL A 1 184 ? 0.904 -9.436 -3.911 1.00 96.25 184 VAL A CA 1
ATOM 1442 C C . VAL A 1 184 ? 0.090 -9.259 -5.187 1.00 96.25 184 VAL A C 1
ATOM 1444 O O . VAL A 1 184 ? 0.373 -9.948 -6.157 1.00 96.25 184 VAL A O 1
ATOM 1447 N N . LEU A 1 185 ? -0.868 -8.323 -5.232 1.00 94.19 185 LEU A N 1
ATOM 1448 C CA . LEU A 1 185 ? -1.701 -8.131 -6.423 1.00 94.19 185 LEU A CA 1
ATOM 1449 C C . LEU A 1 185 ? -0.878 -7.838 -7.696 1.00 94.19 185 LEU A C 1
ATOM 1451 O O . LEU A 1 185 ? -1.071 -8.559 -8.674 1.00 94.19 185 LEU A O 1
ATOM 1455 N N . PRO A 1 186 ? 0.037 -6.845 -7.734 1.00 93.56 186 PRO A N 1
ATOM 1456 C CA . PRO A 1 186 ? 0.876 -6.646 -8.914 1.00 93.56 186 PRO A CA 1
ATOM 1457 C C . PRO A 1 186 ? 1.831 -7.822 -9.164 1.00 93.56 186 PRO A C 1
ATOM 1459 O O . PRO A 1 186 ? 2.030 -8.193 -10.323 1.00 93.56 186 PRO A O 1
ATOM 1462 N N . LEU A 1 187 ? 2.339 -8.467 -8.102 1.00 95.25 187 LEU A N 1
ATOM 1463 C CA . LEU A 1 187 ? 3.217 -9.638 -8.209 1.00 95.25 187 LEU A CA 1
ATOM 1464 C C . LEU A 1 187 ? 2.542 -10.829 -8.905 1.00 95.25 187 LEU A C 1
ATOM 1466 O O . LEU A 1 187 ? 3.235 -11.631 -9.516 1.00 95.25 187 LEU A O 1
ATOM 1470 N N . LEU A 1 188 ? 1.208 -10.938 -8.879 1.00 94.25 188 LEU A N 1
ATOM 1471 C CA . LEU A 1 188 ? 0.486 -11.963 -9.645 1.00 94.25 188 LEU A CA 1
ATOM 1472 C C . LEU A 1 188 ? 0.662 -11.820 -11.164 1.00 94.25 188 LEU A C 1
ATOM 1474 O O . LEU A 1 188 ? 0.296 -12.745 -11.884 1.00 94.25 188 LEU A O 1
ATOM 1478 N N . THR A 1 189 ? 1.167 -10.685 -11.659 1.00 91.12 189 THR A N 1
ATOM 1479 C CA . THR A 1 189 ? 1.343 -10.438 -13.099 1.00 91.12 189 THR A CA 1
ATOM 1480 C C . THR A 1 189 ? 2.801 -10.380 -13.541 1.00 91.12 189 THR A C 1
ATOM 1482 O O . THR A 1 189 ? 3.147 -11.028 -14.518 1.00 91.12 189 THR A O 1
ATOM 1485 N N . ASN A 1 190 ? 3.646 -9.591 -12.870 1.00 91.31 190 ASN A N 1
ATOM 1486 C CA . ASN A 1 190 ? 5.102 -9.559 -13.038 1.00 91.31 190 ASN A CA 1
ATOM 1487 C C . ASN A 1 190 ? 5.742 -8.648 -11.968 1.00 91.31 190 ASN A C 1
ATOM 1489 O O . ASN A 1 190 ? 5.070 -8.130 -11.075 1.00 91.31 190 ASN A O 1
ATOM 1493 N N . LEU A 1 191 ? 7.058 -8.438 -12.064 1.00 92.06 191 LEU A N 1
ATOM 1494 C CA . LEU A 1 191 ? 7.820 -7.536 -11.192 1.00 92.06 191 LEU A CA 1
ATOM 1495 C C . LEU A 1 191 ? 7.884 -6.082 -11.691 1.00 92.06 191 LEU A C 1
ATOM 1497 O O . LEU A 1 191 ? 8.490 -5.239 -11.029 1.00 92.06 191 LEU A O 1
ATOM 1501 N N . ALA A 1 192 ? 7.278 -5.750 -12.832 1.00 90.19 192 ALA A N 1
ATOM 1502 C CA . ALA A 1 192 ? 7.376 -4.401 -13.382 1.00 90.19 192 ALA A CA 1
ATOM 1503 C C . ALA A 1 192 ? 6.736 -3.372 -12.435 1.00 90.19 192 ALA A C 1
ATOM 1505 O O . ALA A 1 192 ? 5.650 -3.594 -11.895 1.00 90.19 192 ALA A O 1
ATOM 1506 N N . SER A 1 193 ? 7.396 -2.225 -12.256 1.00 90.88 193 SER A N 1
ATOM 1507 C CA . SER A 1 193 ? 6.989 -1.156 -11.333 1.00 90.88 193 SER A CA 1
ATOM 1508 C C . SER A 1 193 ? 6.918 -1.550 -9.848 1.00 90.88 193 SER A C 1
ATOM 1510 O O . SER A 1 193 ? 6.342 -0.806 -9.049 1.00 90.88 193 SER A O 1
ATOM 1512 N N . MET A 1 194 ? 7.500 -2.681 -9.430 1.00 94.81 194 MET A N 1
ATOM 1513 C CA . MET A 1 194 ? 7.380 -3.151 -8.043 1.00 94.81 194 MET A CA 1
ATOM 1514 C C . MET A 1 194 ? 7.982 -2.177 -7.025 1.00 94.81 194 MET A C 1
ATOM 1516 O O . MET A 1 194 ? 7.396 -1.953 -5.965 1.00 94.81 194 MET A O 1
ATOM 1520 N N . VAL A 1 195 ? 9.103 -1.529 -7.367 1.00 94.50 195 VAL A N 1
ATOM 1521 C CA . VAL A 1 195 ? 9.709 -0.468 -6.544 1.00 94.50 195 VAL A CA 1
ATOM 1522 C C . VAL A 1 195 ? 8.685 0.634 -6.265 1.00 94.50 195 VAL A C 1
ATOM 1524 O O . VAL A 1 195 ? 8.459 1.000 -5.111 1.00 94.50 195 VAL A O 1
ATOM 1527 N N . ARG A 1 196 ? 7.994 1.107 -7.307 1.00 92.81 196 ARG A N 1
ATOM 1528 C CA . ARG A 1 196 ? 6.958 2.140 -7.213 1.00 92.81 196 ARG A CA 1
ATOM 1529 C C . ARG A 1 196 ? 5.762 1.694 -6.372 1.00 92.81 196 ARG A C 1
ATOM 1531 O O . ARG A 1 196 ? 5.277 2.474 -5.553 1.00 92.81 196 ARG A O 1
ATOM 1538 N N . TYR A 1 197 ? 5.304 0.449 -6.528 1.00 93.62 197 TYR A N 1
ATOM 1539 C CA . TYR A 1 197 ? 4.195 -0.086 -5.729 1.00 93.62 197 TYR A CA 1
ATOM 1540 C C . TYR A 1 197 ? 4.537 -0.152 -4.239 1.00 93.62 197 TYR A C 1
ATOM 1542 O O . TYR A 1 197 ? 3.750 0.311 -3.418 1.00 93.62 197 TYR A O 1
ATOM 1550 N N . VAL A 1 198 ? 5.726 -0.649 -3.885 1.00 95.88 198 VAL A N 1
ATOM 1551 C CA . VAL A 1 198 ? 6.179 -0.746 -2.487 1.00 95.88 198 VAL A CA 1
ATOM 1552 C C . VAL A 1 198 ? 6.388 0.639 -1.882 1.00 95.88 198 VAL A C 1
ATOM 1554 O O . VAL A 1 198 ? 5.924 0.913 -0.774 1.00 95.88 198 VAL A O 1
ATOM 1557 N N . VAL A 1 199 ? 7.051 1.533 -2.618 1.00 93.44 199 VAL A N 1
ATOM 1558 C CA . VAL A 1 199 ? 7.319 2.900 -2.167 1.00 93.44 199 VAL A CA 1
ATOM 1559 C C . VAL A 1 199 ? 6.033 3.698 -2.014 1.00 93.44 199 VAL A C 1
ATOM 1561 O O . VAL A 1 199 ? 5.986 4.533 -1.126 1.00 93.44 199 VAL A O 1
ATOM 1564 N N . GLY A 1 200 ? 4.993 3.448 -2.811 1.00 92.38 200 GLY A N 1
ATOM 1565 C CA . GLY A 1 200 ? 3.698 4.125 -2.692 1.00 92.38 200 GLY A CA 1
ATOM 1566 C C . GLY A 1 200 ? 2.870 3.718 -1.465 1.00 92.38 200 GLY A C 1
ATOM 1567 O O . GLY A 1 200 ? 1.851 4.345 -1.180 1.00 92.38 200 GLY A O 1
ATOM 1568 N N . LEU A 1 201 ? 3.269 2.688 -0.712 1.00 95.38 201 LEU A N 1
ATOM 1569 C CA . LEU A 1 201 ? 2.539 2.232 0.471 1.00 95.38 201 LEU A CA 1
ATOM 1570 C C . LEU A 1 201 ? 2.951 3.030 1.713 1.00 95.38 201 LEU A C 1
ATOM 1572 O O . LEU A 1 201 ? 3.931 2.710 2.390 1.00 95.38 201 LEU A O 1
ATOM 1576 N N . ALA A 1 202 ? 2.145 4.038 2.061 1.00 94.31 202 ALA A N 1
ATOM 1577 C CA . ALA A 1 202 ? 2.402 4.944 3.186 1.00 94.31 202 ALA A CA 1
ATOM 1578 C C . ALA A 1 202 ? 2.812 4.244 4.506 1.00 94.31 202 ALA A C 1
ATOM 1580 O O . ALA A 1 202 ? 3.793 4.686 5.115 1.00 94.31 202 ALA A O 1
ATOM 1581 N N . PRO A 1 203 ? 2.160 3.143 4.955 1.00 96.19 203 PRO A N 1
ATOM 1582 C CA . PRO A 1 203 ? 2.554 2.473 6.197 1.00 96.19 203 PRO A CA 1
ATOM 1583 C C . PRO A 1 203 ? 3.982 1.909 6.170 1.00 96.19 203 PRO A C 1
ATOM 1585 O O . PRO A 1 203 ? 4.678 1.973 7.184 1.00 96.19 203 PRO A O 1
ATOM 1588 N N . LEU A 1 204 ? 4.448 1.404 5.022 1.00 96.69 204 LEU A N 1
ATOM 1589 C CA . LEU A 1 204 ? 5.798 0.846 4.885 1.00 96.69 204 LEU A CA 1
ATOM 1590 C C . LEU A 1 204 ? 6.858 1.943 4.943 1.00 96.69 204 LEU A C 1
ATOM 1592 O O . LEU A 1 204 ? 7.871 1.785 5.624 1.00 96.69 204 LEU A O 1
ATOM 1596 N N . ILE A 1 205 ? 6.596 3.084 4.301 1.00 93.62 205 ILE A N 1
ATOM 1597 C CA . ILE A 1 205 ? 7.485 4.250 4.357 1.00 93.62 205 ILE A CA 1
ATOM 1598 C C . ILE A 1 205 ? 7.624 4.723 5.803 1.00 93.62 205 ILE A C 1
ATOM 1600 O O . ILE A 1 205 ? 8.739 4.878 6.297 1.00 93.62 205 ILE A O 1
ATOM 1604 N N . LEU A 1 206 ? 6.504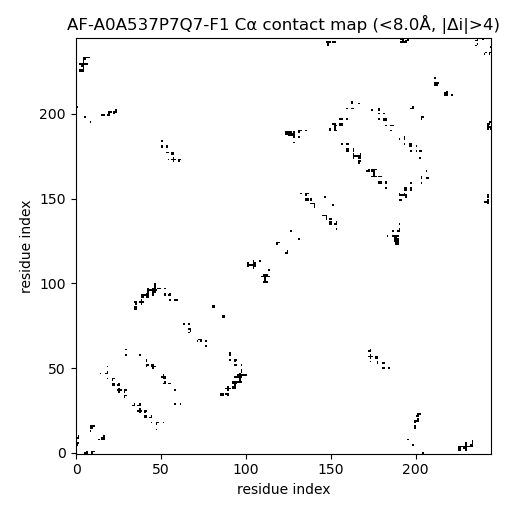 4.916 6.504 1.00 93.75 206 LEU A N 1
ATOM 1605 C CA . LEU A 1 206 ? 6.516 5.364 7.895 1.00 93.75 206 LEU A CA 1
ATOM 1606 C C . LEU A 1 206 ? 7.248 4.364 8.795 1.00 93.75 206 LEU A C 1
ATOM 1608 O O . LEU A 1 206 ? 8.094 4.773 9.590 1.00 93.75 206 LEU A O 1
ATOM 1612 N N . LEU A 1 207 ? 6.996 3.060 8.634 1.00 96.06 207 LEU A N 1
ATOM 1613 C CA . LEU A 1 207 ? 7.708 2.030 9.387 1.00 96.06 207 LEU A CA 1
ATOM 1614 C C . LEU A 1 207 ? 9.216 2.060 9.106 1.00 96.06 207 LEU A C 1
ATOM 1616 O O . LEU A 1 207 ? 10.000 1.996 10.051 1.00 96.06 207 LEU A O 1
ATOM 1620 N N . SER A 1 208 ? 9.629 2.193 7.844 1.00 94.44 208 SER A N 1
ATOM 1621 C CA . SER A 1 208 ? 11.049 2.260 7.478 1.00 94.44 208 SER A CA 1
ATOM 1622 C C . SER A 1 208 ? 11.757 3.436 8.163 1.00 94.44 208 SER A C 1
ATOM 1624 O O . SER A 1 208 ? 12.827 3.256 8.739 1.00 94.44 208 SER A O 1
ATOM 1626 N N . MET A 1 209 ? 11.118 4.610 8.218 1.00 93.12 209 MET A N 1
ATOM 1627 C CA . MET A 1 209 ? 11.668 5.781 8.908 1.00 93.12 209 MET A CA 1
ATOM 1628 C C . MET A 1 209 ? 11.733 5.571 10.424 1.00 93.12 209 MET A C 1
ATOM 1630 O O . MET A 1 209 ? 12.730 5.926 11.045 1.00 93.12 209 MET A O 1
ATOM 1634 N N . VAL A 1 210 ? 10.718 4.939 11.024 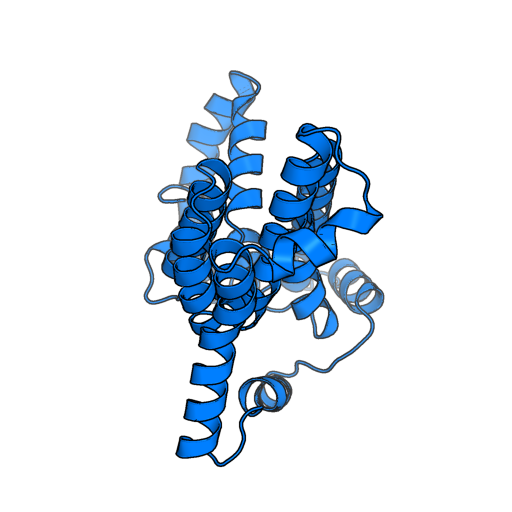1.00 94.31 210 VAL A N 1
ATOM 1635 C CA . VAL A 1 210 ? 10.730 4.582 12.454 1.00 94.31 210 VAL A CA 1
ATOM 1636 C C . VAL A 1 210 ? 11.864 3.603 12.777 1.00 94.31 210 VAL A C 1
ATOM 1638 O O . VAL A 1 210 ? 12.490 3.717 13.829 1.00 94.31 210 VAL 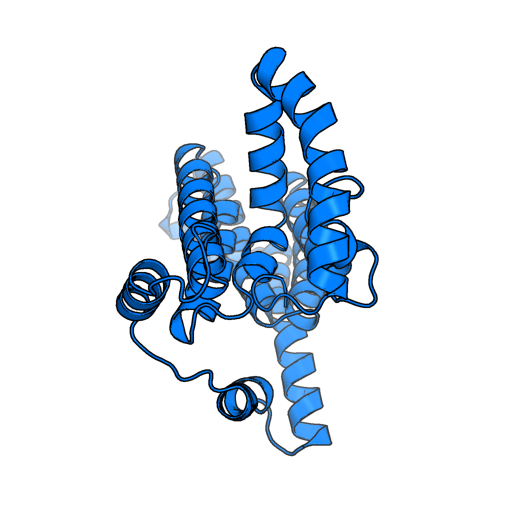A O 1
ATOM 1641 N N . LEU A 1 211 ? 12.150 2.644 11.891 1.00 94.25 211 LEU A N 1
ATOM 1642 C CA . LEU A 1 211 ? 13.261 1.703 12.061 1.00 94.25 211 LEU A CA 1
ATOM 1643 C C . LEU A 1 211 ? 14.623 2.399 11.926 1.00 94.25 211 LEU A C 1
ATOM 1645 O O . LEU A 1 211 ? 15.496 2.174 12.763 1.00 94.25 211 LEU A O 1
ATOM 1649 N N . LEU A 1 212 ? 14.788 3.282 10.937 1.00 93.31 212 LEU A N 1
ATOM 1650 C CA . LEU A 1 212 ? 16.012 4.071 10.751 1.00 93.31 212 LEU A CA 1
ATOM 1651 C C . LEU A 1 212 ? 16.250 5.065 11.895 1.00 93.31 212 LEU A C 1
ATOM 1653 O O . LEU A 1 212 ? 17.392 5.300 12.275 1.00 93.31 212 LEU A O 1
ATOM 1657 N N . ALA A 1 213 ? 15.193 5.603 12.501 1.00 93.50 213 ALA A N 1
ATOM 1658 C CA . ALA A 1 213 ? 15.292 6.512 13.640 1.00 93.50 213 ALA A CA 1
ATOM 1659 C C . ALA A 1 213 ? 15.562 5.805 14.985 1.00 93.50 213 ALA A C 1
ATOM 1661 O O . ALA A 1 213 ? 15.703 6.475 16.006 1.00 93.50 213 ALA A O 1
ATOM 1662 N N . LYS A 1 214 ? 15.639 4.464 15.019 1.00 93.19 214 LYS A N 1
ATOM 1663 C CA . LYS A 1 214 ? 15.799 3.699 16.268 1.00 93.19 214 LYS A CA 1
ATOM 1664 C C . LYS A 1 214 ? 17.132 3.972 16.976 1.00 93.19 214 LYS A C 1
ATOM 1666 O O . LYS A 1 214 ? 17.177 3.952 18.202 1.00 93.19 214 LYS A O 1
ATOM 1671 N N . SER A 1 215 ? 18.212 4.194 16.226 1.00 95.12 215 SER A N 1
ATOM 1672 C CA . SER A 1 215 ? 19.535 4.505 16.780 1.00 95.12 215 SER A CA 1
ATOM 1673 C C . SER A 1 215 ? 20.047 5.841 16.249 1.00 95.12 215 SER A C 1
ATOM 1675 O O . SER A 1 215 ? 19.739 6.225 15.121 1.00 95.12 215 SER A O 1
ATOM 1677 N N . ARG A 1 216 ? 20.870 6.543 17.041 1.00 94.31 216 ARG A N 1
ATOM 1678 C CA . ARG A 1 216 ? 21.481 7.811 16.607 1.00 94.31 216 ARG A CA 1
ATOM 1679 C C . ARG A 1 216 ? 22.322 7.620 15.343 1.00 94.31 216 ARG A C 1
ATOM 1681 O O . ARG A 1 216 ? 22.219 8.422 14.426 1.00 94.31 216 ARG A O 1
ATOM 1688 N N . LEU A 1 217 ? 23.087 6.528 15.267 1.00 94.50 217 LEU A N 1
ATOM 1689 C CA . LEU A 1 217 ? 23.917 6.219 14.104 1.00 94.50 217 LEU A CA 1
ATOM 1690 C C . LEU A 1 217 ? 23.075 6.026 12.838 1.00 94.50 217 LEU A C 1
ATOM 1692 O O . LEU A 1 217 ? 23.340 6.670 11.829 1.00 94.50 217 LEU A O 1
ATOM 1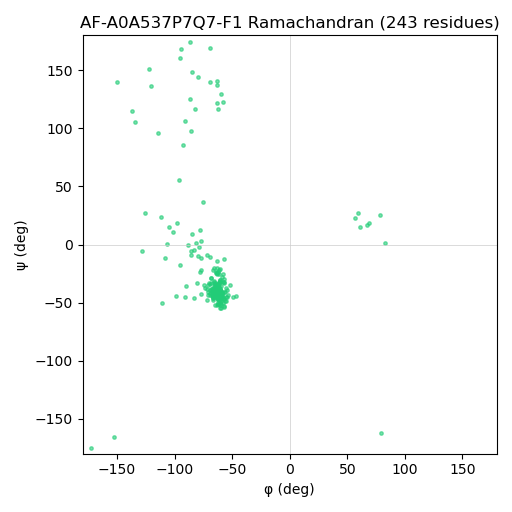696 N N . THR A 1 218 ? 22.039 5.185 12.893 1.00 93.50 218 THR A N 1
ATOM 1697 C CA . THR A 1 218 ? 21.158 4.943 11.738 1.00 93.50 218 THR A CA 1
ATOM 1698 C C . THR A 1 218 ? 20.384 6.194 11.337 1.00 93.50 218 THR A C 1
ATOM 1700 O O . THR A 1 218 ? 20.163 6.407 10.149 1.00 93.50 218 THR A O 1
ATOM 1703 N N . PHE A 1 219 ? 20.023 7.046 12.298 1.00 93.81 219 PHE A N 1
ATOM 1704 C CA . PHE A 1 219 ? 19.380 8.326 12.024 1.00 93.81 219 PHE A CA 1
ATOM 1705 C C . PHE A 1 219 ? 20.313 9.277 11.262 1.00 93.81 219 PHE A C 1
ATOM 1707 O O . PHE A 1 219 ? 19.935 9.774 10.204 1.00 93.81 219 PHE A O 1
ATOM 1714 N N . TYR A 1 220 ? 21.539 9.494 11.753 1.00 94.44 220 TYR A N 1
ATOM 1715 C CA . TYR A 1 220 ? 22.511 10.358 11.074 1.00 94.44 220 TYR A CA 1
ATOM 1716 C C . TYR A 1 220 ? 22.934 9.790 9.717 1.00 94.44 220 TYR A C 1
ATOM 1718 O O . TYR A 1 220 ? 23.012 10.534 8.742 1.00 94.44 220 TYR A O 1
ATOM 1726 N N . ALA A 1 221 ? 23.129 8.472 9.623 1.00 93.81 221 ALA A N 1
ATOM 1727 C CA . ALA A 1 221 ? 23.393 7.810 8.352 1.00 93.81 221 ALA A CA 1
ATOM 1728 C C . ALA A 1 221 ? 22.238 8.033 7.364 1.00 93.81 221 ALA A C 1
ATOM 1730 O O . ALA A 1 221 ? 22.478 8.431 6.230 1.00 93.81 221 ALA A O 1
ATOM 1731 N N . ALA A 1 222 ? 20.982 7.858 7.788 1.00 93.06 222 ALA A N 1
ATOM 1732 C CA . ALA A 1 222 ? 19.818 8.108 6.939 1.00 93.06 222 ALA A CA 1
ATOM 1733 C C . ALA A 1 222 ? 19.705 9.581 6.510 1.00 93.06 222 ALA A C 1
ATOM 1735 O O . ALA A 1 222 ? 19.349 9.851 5.364 1.00 93.06 222 ALA A O 1
ATOM 1736 N N . LEU A 1 223 ? 20.040 10.527 7.393 1.00 92.12 223 LEU A N 1
ATOM 1737 C CA . LEU A 1 223 ? 20.002 11.962 7.100 1.00 92.12 223 LEU A CA 1
ATOM 1738 C C . LEU A 1 223 ? 20.948 12.353 5.953 1.00 92.12 223 LEU A C 1
ATOM 1740 O O . LEU A 1 223 ? 20.616 13.244 5.178 1.00 92.12 223 LEU A O 1
ATOM 1744 N N . VAL A 1 224 ? 22.091 11.672 5.824 1.00 92.62 224 VAL A N 1
ATOM 1745 C CA . VAL A 1 224 ? 23.079 11.916 4.759 1.00 92.62 224 VAL A CA 1
ATOM 1746 C C . VAL A 1 224 ? 22.814 11.047 3.526 1.00 92.62 224 VAL A C 1
ATOM 1748 O O . VAL A 1 224 ? 22.837 11.535 2.397 1.00 92.62 224 VAL A O 1
ATOM 1751 N N . LEU A 1 225 ? 22.536 9.757 3.725 1.00 93.81 225 LEU A N 1
ATOM 1752 C CA . LEU A 1 225 ? 22.421 8.789 2.635 1.00 93.81 225 LEU A CA 1
ATOM 1753 C C . LEU A 1 225 ? 21.126 8.943 1.834 1.00 93.81 225 LEU A C 1
ATOM 1755 O O . LEU A 1 225 ? 21.149 8.728 0.626 1.00 93.81 225 LEU A O 1
ATOM 1759 N N . LEU A 1 226 ? 20.000 9.315 2.456 1.00 93.69 226 LEU A N 1
ATOM 1760 C CA . LEU A 1 226 ? 18.727 9.432 1.732 1.00 93.69 226 LEU A CA 1
ATOM 1761 C C . LEU A 1 226 ? 18.725 10.583 0.706 1.00 93.69 226 LEU A C 1
ATOM 1763 O O . LEU A 1 226 ? 18.297 10.328 -0.423 1.00 93.69 226 LEU A O 1
ATOM 1767 N N . PRO A 1 227 ? 19.230 11.798 1.013 1.00 93.38 227 PRO A N 1
ATOM 1768 C CA . PRO A 1 227 ? 19.377 12.857 0.012 1.00 93.38 227 PRO A CA 1
ATOM 1769 C C . PRO A 1 227 ? 20.406 12.529 -1.075 1.00 93.38 227 PRO A C 1
ATOM 1771 O O . PRO A 1 227 ? 20.169 12.820 -2.244 1.00 93.38 227 PRO A O 1
ATOM 1774 N N . ALA A 1 228 ? 21.524 11.883 -0.725 1.00 93.62 228 ALA A N 1
ATOM 1775 C CA . ALA A 1 228 ? 22.495 11.434 -1.723 1.00 93.62 228 ALA A CA 1
ATOM 1776 C C . ALA A 1 228 ? 21.861 10.414 -2.682 1.00 93.62 228 ALA A C 1
ATOM 1778 O O . ALA A 1 228 ? 21.935 10.564 -3.900 1.00 93.62 228 ALA A O 1
ATOM 1779 N N . ALA A 1 229 ? 21.154 9.420 -2.137 1.00 92.69 229 ALA A N 1
ATOM 1780 C CA . ALA A 1 229 ? 20.427 8.442 -2.932 1.00 92.69 229 ALA A CA 1
ATOM 1781 C C . ALA A 1 229 ? 19.347 9.106 -3.799 1.00 92.69 229 ALA A C 1
ATOM 1783 O O . ALA A 1 229 ? 19.220 8.739 -4.957 1.00 92.69 229 ALA A O 1
ATOM 1784 N N . CYS A 1 230 ? 18.636 10.116 -3.280 1.00 93.25 230 CYS A N 1
ATOM 1785 C CA . CYS A 1 230 ? 17.665 10.924 -4.027 1.00 93.25 230 CYS A CA 1
ATOM 1786 C C . CYS A 1 230 ? 18.252 11.531 -5.302 1.00 93.25 230 CYS A C 1
ATOM 1788 O O . CYS A 1 230 ? 17.597 11.509 -6.342 1.00 93.25 230 CYS A O 1
ATOM 1790 N N . TYR A 1 231 ? 19.469 12.069 -5.242 1.00 92.56 231 TYR A N 1
ATOM 1791 C CA . TYR A 1 231 ? 20.132 12.624 -6.419 1.00 92.56 231 TYR A CA 1
ATOM 1792 C C . TYR A 1 231 ? 20.385 11.542 -7.480 1.00 92.56 231 TYR A C 1
ATOM 1794 O O . TYR A 1 231 ? 19.955 11.682 -8.626 1.00 92.56 231 TYR A O 1
ATOM 1802 N N . PHE A 1 232 ? 21.004 10.424 -7.087 1.00 92.56 232 PHE A N 1
ATOM 1803 C CA . PHE A 1 232 ? 21.360 9.351 -8.020 1.00 92.56 232 PHE A CA 1
ATOM 1804 C C . PHE A 1 232 ? 20.149 8.644 -8.627 1.00 92.56 232 PHE A C 1
ATOM 1806 O O . PHE A 1 232 ? 20.137 8.366 -9.824 1.00 92.56 232 PHE A O 1
ATOM 1813 N N . THR A 1 233 ? 19.113 8.372 -7.837 1.00 91.69 233 THR A N 1
ATOM 1814 C CA . THR A 1 233 ? 17.888 7.741 -8.342 1.00 91.69 233 THR A CA 1
ATOM 1815 C C . THR A 1 233 ? 17.098 8.669 -9.253 1.00 91.69 233 THR A C 1
ATOM 1817 O O . THR A 1 233 ? 16.518 8.197 -10.224 1.00 91.69 233 THR A O 1
ATOM 1820 N N . THR A 1 234 ? 17.104 9.980 -8.996 1.00 91.56 234 THR A N 1
ATOM 1821 C CA . THR A 1 234 ? 16.470 10.957 -9.892 1.00 91.56 234 THR A CA 1
ATOM 1822 C C . THR A 1 234 ? 17.190 10.993 -11.238 1.00 91.56 234 THR A C 1
ATOM 1824 O O . THR A 1 234 ? 16.535 10.962 -12.275 1.00 91.56 234 THR A O 1
ATOM 1827 N N . ILE A 1 235 ? 18.528 10.974 -11.246 1.00 92.38 235 ILE A N 1
ATOM 1828 C CA . ILE A 1 235 ? 19.311 10.864 -12.488 1.00 92.38 235 ILE A CA 1
ATOM 1829 C C . ILE A 1 235 ? 19.022 9.546 -13.205 1.00 92.38 235 ILE A C 1
ATOM 1831 O O . ILE A 1 235 ? 18.775 9.554 -14.406 1.00 92.38 235 ILE A O 1
ATOM 1835 N N . ALA A 1 236 ? 19.005 8.424 -12.483 1.00 90.56 236 ALA A N 1
ATOM 1836 C CA . ALA A 1 236 ? 18.705 7.120 -13.067 1.00 90.56 236 ALA A CA 1
ATOM 1837 C C . ALA A 1 236 ? 17.292 7.070 -13.672 1.00 90.56 236 ALA A C 1
ATOM 1839 O O . ALA A 1 236 ? 17.102 6.495 -14.741 1.00 90.56 236 ALA A O 1
ATOM 1840 N N . TRP A 1 237 ? 16.311 7.698 -13.020 1.00 91.31 237 TRP A N 1
ATOM 1841 C CA . TRP A 1 237 ? 14.950 7.806 -13.535 1.00 91.31 237 TRP A CA 1
ATOM 1842 C C . TRP A 1 237 ? 14.882 8.682 -14.792 1.00 91.31 237 TRP A C 1
ATOM 1844 O O . TRP A 1 237 ? 14.307 8.255 -15.789 1.00 91.31 237 TRP A O 1
ATOM 1854 N N . MET A 1 238 ? 15.539 9.851 -14.794 1.00 90.25 238 MET A N 1
ATOM 1855 C CA . MET A 1 238 ? 15.655 10.699 -15.993 1.00 90.25 238 MET A CA 1
ATOM 1856 C C . MET A 1 238 ? 16.383 9.986 -17.143 1.00 90.25 238 MET A C 1
ATOM 1858 O O . MET A 1 238 ? 16.055 10.202 -18.304 1.00 90.25 238 MET A O 1
ATOM 1862 N N . GLY A 1 239 ? 17.337 9.109 -16.821 1.00 90.25 239 GLY A N 1
ATOM 1863 C CA . GLY A 1 239 ? 18.040 8.248 -17.773 1.00 90.25 239 GLY A CA 1
ATOM 1864 C C . GLY A 1 239 ? 17.243 7.028 -18.250 1.00 90.25 239 GLY A C 1
ATOM 1865 O O . GLY A 1 239 ? 17.786 6.219 -18.997 1.00 90.25 239 GLY A O 1
ATOM 1866 N N . GLY A 1 240 ? 15.983 6.865 -17.829 1.00 86.50 240 GLY A N 1
ATOM 1867 C CA . GLY A 1 240 ? 15.105 5.792 -18.300 1.00 86.50 240 GLY A CA 1
ATOM 1868 C C . GLY A 1 240 ? 15.356 4.424 -17.661 1.00 86.50 240 GLY A C 1
ATOM 1869 O O . GLY A 1 240 ? 15.049 3.401 -18.272 1.00 86.50 240 GLY A O 1
ATOM 1870 N N . ASN A 1 241 ? 15.911 4.367 -16.445 1.00 86.06 241 ASN A N 1
ATOM 1871 C CA . ASN A 1 241 ? 16.117 3.097 -15.749 1.00 86.06 241 ASN A CA 1
ATOM 1872 C C . ASN A 1 241 ? 14.775 2.395 -15.462 1.00 86.06 241 ASN A C 1
ATOM 1874 O O . ASN A 1 241 ? 13.955 2.885 -14.682 1.00 86.06 241 ASN A O 1
ATOM 1878 N N . LEU A 1 242 ? 14.583 1.217 -16.063 1.00 84.50 242 LEU A N 1
ATOM 1879 C CA . LEU A 1 242 ? 13.330 0.456 -16.032 1.00 84.50 242 LEU A CA 1
ATOM 1880 C C . LEU A 1 242 ? 12.909 0.011 -14.624 1.00 84.50 242 LEU A C 1
ATOM 1882 O O . LEU A 1 242 ? 11.721 -0.179 -14.382 1.00 84.50 242 LEU A O 1
ATOM 1886 N N . ALA A 1 243 ? 13.841 -0.114 -13.674 1.00 81.50 243 ALA A N 1
ATOM 1887 C CA . ALA A 1 243 ? 13.516 -0.443 -12.283 1.00 81.50 243 ALA A CA 1
ATOM 1888 C C . ALA A 1 243 ? 12.672 0.645 -11.600 1.00 81.50 243 ALA A C 1
ATOM 1890 O O . ALA A 1 243 ? 11.984 0.383 -10.612 1.00 81.50 243 ALA A O 1
ATOM 1891 N N . LEU A 1 244 ? 12.771 1.880 -12.101 1.00 83.38 244 LEU A N 1
ATOM 1892 C CA . LEU A 1 244 ? 12.172 3.076 -11.522 1.00 83.38 244 LEU A CA 1
ATOM 1893 C C . LEU A 1 244 ? 10.889 3.512 -12.252 1.00 83.38 244 LEU A C 1
ATOM 1895 O O . LEU A 1 244 ? 10.372 4.593 -11.957 1.00 83.38 244 LEU A O 1
ATOM 1899 N N . VAL A 1 245 ? 10.338 2.695 -13.154 1.00 75.62 245 VAL A N 1
ATOM 1900 C CA . VAL A 1 245 ? 9.113 2.995 -13.926 1.00 75.62 245 VAL A CA 1
ATOM 1901 C C . VAL A 1 245 ? 7.970 2.061 -13.531 1.00 75.62 245 VAL A C 1
ATOM 1903 O O . VAL A 1 245 ? 6.881 2.559 -13.158 1.00 75.62 245 VAL A O 1
#

Sequence (245 aa):
LLCGPFSFYYTSVLWEPLFVLLTSCVFLALKRKNYLAAGISSALLSAARPVGVFIVFATVIRMFEEHRERGRPVLSFPRRVLLRPDLLVAILISPAGLFAYMLHLYLMVGDAFAFVLVQRAFGRVTGNPLQFLWDGFSETPTTGWLPTSPQWSAFACVAGLTLSAILAYRRQYGMALFCALGIVLPLLTNLASMVRYVVGLAPLILLSMVLLAKSRLTFYAALVLLPAACYFTTIAWMGGNLALV

Radius of gyration: 19.52 Å; Cα contacts (8 Å, |Δi|>4): 317; chains: 1; bounding box: 56×34×50 Å

Secondary structure (DSSP, 8-state):
-TTSTTTHHHHSS-SHHHHHHHHHHHHHHHHTT-HHHHHHHHHHHHHH-GGGGGHHHHHHHHHHHHHHHTT--GGGHHHHHHH-HHHHHHHHHTTHHHHHHHHHHHHHHS-TTHHHHGGGGGT-----HHHHHHHHHHPPPSSSSSPPHHHHHHHHHHHHHHHHHHHHHTT-HHHHHHHHHHHHHHHTT-STTHHHHHHT-HHHHHHHHHHHTTSHHHHHHHHHHHHHHHHHHHHHHHTT-GGG-

=== Feature glossary ===
A reading guide for the features in this record.

Start from the sequence.

  · This is the polypeptide sequence — one letter per residue, N-terminus first. Length ranges from a few dozen residues for small domains to over a thousand for large multi-domain proteins.

Fold it, and you get atomic coordinates and the backbone conformation that goes with them.

  · Structure coordinates are given as an mmCIF _atom_site loop: one row per atom with element, residue name, chain id, sequence number, and x/y/z position in Å. Only the four main-chain atoms per residue are included here; side chains are omitted to keep the record compact.

  · Backbone dihedral angles. Every residue except chain termini has a φ (preceding-C → N → Cα → C) and a ψ (N → Cα → C → next-N). They are reported in de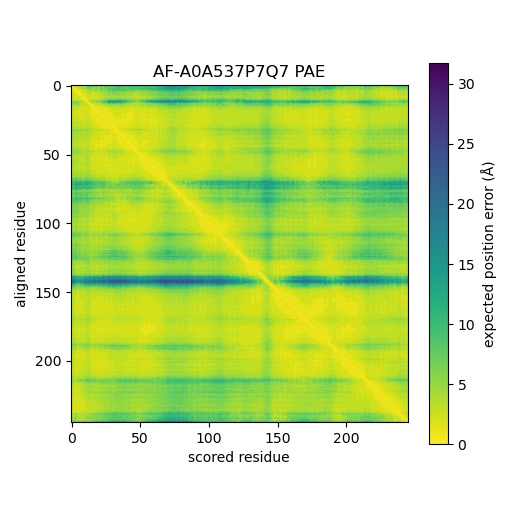grees following the IUPAC sign convention. Secondary structure is essentially a statement about which (φ, ψ) basin each residue occupies.

  · The SS8 string is DSSP's per-residue secondary-structure call. α-helix (H) means an i→i+4 H-bond ladder; β-strand (E) means the residue participates in a β-sheet; 3₁₀ (G) and π (I) are tighter and wider helices; T/S are turns/bends; '-' is loop.

  · SS3 is a coarse helix/strand/coil call (letters a/b/c) made by the P-SEA algorithm from inter-Cα distances and dihedrals. It is less detailed than DSSP but needs only Cα positions.

Summarize the fold with a handful of shape descriptors and a per-residue structural alphabet.

  · Radius of gyration (Rg) is the root-mean-square distance of Cα atoms from their centroid — a single number for overall size and compactness. A globular domain of N residues has Rg ≈ 2.2·N^0.38 Å; an extended or disordered chain has a much larger Rg. The Cα contact count is the number of residue pairs whose Cα atoms are within 8 Å and are more than four positions apart in sequence — a standard proxy for tertiary packing density. The bounding box is the smallest axis-aligned box enclosing all Cα atoms.

  · The Foldseek 3Di string encodes local tertiary geometry as a 20-letter alphabet — one character per residue — derived from the relative positions of nearby Cα atoms. Unlike the amino-acid sequence, 3Di is a direct function of the 3D structure, so two proteins with the same fold have similar 3Di strings even at low sequence identity.

  · Solvent-accessible surface area (SASA) is the area in Å² traced out by the centre of a 1.4 Å probe sphere (a water molecule) rolled over the protein's van der Waals surface (Shrake–Rupley / Lee–Richards construction). Buried residues have near-zero SASA; fully exposed residues can exceed 200 Å². The total SASA scales roughly with the number of surface residues.

Ask how reliable the model is.

  · pLDDT (predicted Local Distance Difference Test) is AlphaFold's per-residue confidence score, ranging from 0 to 100. Values above 90 indicate high confidence (typically well-packed cores); 70–90 is confident; 50–70 low confidence; below 50 usually means the region is disordered or the prediction is unreliable there. AlphaFold stores pLDDT in the mmCIF B-factor column.

  · B-factor (Debye–Waller factor) reflects atomic displacement in the crystal lattice. It is an experimental observable (units Å²), not a prediction; low values mean the atom is pinned down, high values mean it moves or is heterogeneous across the crystal.

  · Predicted Aligned Error (PAE) is an AlphaFold confidence matrix: entry (i, j) is the expected error in the position of residue j, in ångströms, when the prediction is superimposed on the true structure at residue i. Low PAE within a block of residues means that block is internally rigid and well-predicted; high PAE between two blocks means their relative placement is uncertain even if each block individually is confident.

Place it in context: what it resembles, what it is annotated as, and how it looks.

  · Nearest PDB neighbors are the top structural matches found by Foldseek when searching this structure against the entire Protein Data Bank. Each hit reports a TM-score (0 to 1; >0.5 almost always implies the same fold) and an E-value. These are *structural* homologs — they may share no detectable sequence similarity.

  · Functional annotations link the protein to curated databases. InterPro entries identify conserved domains and families by matching the sequence against member-database signatures (Pfam, PROSITE, CDD, …). Gene Ontology (GO) terms describe molecular function, biological process, and cellular component in a controlled vocabulary. CATH places the structure in a hierarchical fold classification (Class/Architecture/Topology/Homologous-superfamily). The organism is the source species.

  · Three diagnostic plots accompany the record. The Cα contact map visualizes the tertiary structure as a 2D adjacency matrix (8 Å cutoff, sequence-local contacts suppressed). The Ramachandran plot shows the distribution of backbone (φ, ψ) torsions, with points in the α and β basins reflecting secondary structure content. The PAE plot shows AlphaFold's inter-residue confidence as a color matrix.

  · Six rendered views show the 3D structure from the faces of a cube — i.e. along ±x, ±y, ±z. Rendering representation is drawn randomly per protein from cartoon (secondary-structure ribbons), sticks (backbone bonds), or molecular surface; coloring is either N→C rainbow (blue at the N-terminus through red at the C-terminus) or one color per chain.